Protein AF-A0A7X9FR35-F1 (afdb_monomer)

Secondary structure (DSSP, 8-state):
-PBPP-BHHHHHTTS-TT-EE-TT---SEEEEEEE-SSTTEEEEEEEEEETTTTEE-S-TT-EEEEEEEETTTTEEEEEEEEEE-B-SSS-HHHHHHHHHHHHHHHGGG-----HHHHHHHHH-TT---HHHHHHHHHHHHHS---HHHHHHHSSSB-TTSSBPHHHHHHHH-TTHHHHHHHHHHHHHHHHHHHHHHHHHHTTS-PPPPP--S------TT--PPBGGG-TT---SSSB--HHHHHHGGGTTS---------TTS-HHHHHHHHHHHHHHTS---EEEEES-HHHHHHHHHHHHHH-TTS-EEEE-TT----HHHHHHHHH-SEEEEEHHHHTT-

InterPro domains:
  IPR011545 DEAD/DEAH-box helicase domain [PF00270] (241-344)
  IPR014001 Helicase superfamily 1/2, ATP-binding domain [PS51192] (248-345)
  IPR027417 P-loop containing nucleoside triphosphate hydrolase [G3DSA:3.40.50.300] (218-345)
  IPR027417 P-loop containing nucleoside triphosphate hydrolase [SSF52540] (223-344)
  IPR050474 Helicase Hel308/SKI2-like [PTHR47961] (200-344)

Radius of gyration: 25.39 Å; Cα contacts (8 Å, |Δi|>4): 425; chains: 1; bounding box: 59×68×61 Å

Foldseek 3Di:
DDFDKDFLVRVVVLDDPQKDWPDPDPDQFIKIWHDAPDPQKIWIKGQQQGPVPSMHDPDQPDWIWIFIARNVLGDTQDDIDTHGRDDDVDHSSRVVNVVVVVCNVCVVVGDDDDVVLLLCLLPPPQDDDPLSVVVNVCCVVVVDDDPQSVQQADDQAHPVRHGHSVNSNCVVPVCSVVVVVVVVVVVVVVVVVVVVVCVVVVVDDDDDDDDDDPPDDQDPPDDWAFCVVPVLDDDPDGTQDSQLSVLQVCLPPPDDDDRPDDVVSPVVVSVVSNLCCCCPPVVAAEEAEDQDPVVLVVCQVVVCVVPVPFQEEEEEDPDDDDPVNVVSVVRGRYYRYYPVRVVVD

Structure (mmCIF, N/CA/C/O backbone):
data_AF-A0A7X9FR35-F1
#
_entry.id   AF-A0A7X9FR35-F1
#
loop_
_atom_site.group_PDB
_atom_site.id
_atom_site.type_symbol
_atom_site.label_atom_id
_atom_site.label_alt_id
_atom_site.label_comp_id
_atom_site.label_asym_id
_atom_site.label_entity_id
_atom_site.label_seq_id
_atom_site.pdbx_PDB_ins_code
_atom_site.Cartn_x
_atom_site.Cartn_y
_atom_site.Cartn_z
_atom_site.occupancy
_atom_site.B_iso_or_equiv
_atom_site.auth_seq_id
_atom_site.auth_comp_id
_atom_site.auth_asym_id
_atom_site.auth_atom_id
_atom_site.pdbx_PDB_model_num
ATOM 1 N N . MET A 1 1 ? -29.624 12.106 9.968 1.00 59.41 1 MET A N 1
ATOM 2 C CA . MET A 1 1 ? -28.981 11.350 11.066 1.00 59.41 1 MET A CA 1
ATOM 3 C C . MET A 1 1 ? -27.821 12.187 11.565 1.00 59.41 1 MET A C 1
ATOM 5 O O . MET A 1 1 ? -27.105 12.718 10.725 1.00 59.41 1 MET A O 1
ATOM 9 N N . ALA A 1 2 ? -27.689 12.378 12.877 1.00 68.25 2 ALA A N 1
ATOM 10 C CA . ALA A 1 2 ? -26.562 13.113 13.445 1.00 68.25 2 ALA A CA 1
ATOM 11 C C . ALA A 1 2 ? -25.321 12.208 13.480 1.00 68.25 2 ALA A C 1
ATOM 13 O O . ALA A 1 2 ? -25.428 11.016 13.783 1.00 68.25 2 ALA A O 1
ATOM 14 N N . PHE A 1 3 ? -24.167 12.767 13.128 1.00 79.25 3 PHE A N 1
ATOM 15 C CA . PHE A 1 3 ? -22.888 12.074 13.234 1.00 79.25 3 PHE A CA 1
ATOM 16 C C . PHE A 1 3 ? -22.384 12.125 14.673 1.00 79.25 3 PHE A C 1
ATOM 18 O O . PHE A 1 3 ? -22.650 13.087 15.393 1.00 79.25 3 PHE A O 1
ATOM 25 N N . VAL A 1 4 ? -21.663 11.084 15.082 1.00 84.06 4 VAL A N 1
ATOM 26 C CA . VAL A 1 4 ? -21.036 11.025 16.402 1.00 84.06 4 VAL A CA 1
ATOM 27 C C . VAL A 1 4 ? -19.628 11.570 16.311 1.00 84.06 4 VAL A C 1
ATOM 29 O O . VAL A 1 4 ? -18.795 11.042 15.562 1.00 84.06 4 VAL A O 1
ATOM 32 N N . THR A 1 5 ? -19.377 12.600 17.109 1.00 86.38 5 THR A N 1
ATOM 33 C CA . THR A 1 5 ? -18.039 13.127 17.338 1.00 86.38 5 THR A CA 1
ATOM 34 C C . THR A 1 5 ? -17.445 12.455 18.569 1.00 86.38 5 THR A C 1
ATOM 36 O O . THR A 1 5 ? -18.115 12.361 19.596 1.00 86.38 5 THR A O 1
ATOM 39 N N . LEU A 1 6 ? -16.212 11.962 18.458 1.00 88.31 6 LEU A N 1
ATOM 40 C CA . LEU A 1 6 ? -15.456 11.381 19.571 1.00 88.31 6 LEU A CA 1
ATOM 41 C C . LEU A 1 6 ? -14.129 12.133 19.721 1.00 88.31 6 LEU A C 1
ATOM 43 O O . LEU A 1 6 ? -13.495 12.467 18.716 1.00 88.31 6 LEU A O 1
ATOM 47 N N . SER A 1 7 ? -13.705 12.394 20.956 1.00 92.50 7 SER A N 1
ATOM 48 C CA . SER A 1 7 ? -12.315 12.763 21.237 1.00 92.50 7 SER A CA 1
ATOM 49 C C . SER A 1 7 ? -11.398 11.536 21.165 1.00 92.50 7 SER A C 1
ATOM 51 O O . SER A 1 7 ? -11.877 10.398 21.111 1.00 92.50 7 SER A O 1
ATOM 53 N N . LYS A 1 8 ? -10.077 11.754 21.187 1.00 93.81 8 LYS A N 1
ATOM 54 C CA . LYS A 1 8 ? -9.088 10.673 21.326 1.00 93.81 8 LYS A CA 1
ATOM 55 C C . LYS A 1 8 ? -9.389 9.806 22.550 1.00 93.81 8 LYS A C 1
ATOM 57 O O . LYS A 1 8 ? -9.522 8.594 22.425 1.00 93.81 8 LYS A O 1
ATOM 62 N N . GLU A 1 9 ? -9.573 10.435 23.704 1.00 94.25 9 GLU A N 1
ATOM 63 C CA . GLU A 1 9 ? -9.790 9.760 24.987 1.00 94.25 9 GLU A CA 1
ATOM 64 C C . GLU A 1 9 ? -11.080 8.934 24.950 1.00 94.25 9 GLU A C 1
ATOM 66 O O . GLU A 1 9 ? -11.082 7.750 25.279 1.00 94.25 9 GLU A O 1
ATOM 71 N N . GLN A 1 10 ? -12.167 9.522 24.438 1.00 93.56 10 GLN A N 1
ATOM 72 C CA . GLN A 1 10 ? -13.443 8.823 24.273 1.00 93.56 10 GLN A CA 1
ATOM 73 C C . GLN A 1 10 ? -13.335 7.632 23.318 1.00 93.56 10 GLN A C 1
ATOM 75 O O . GLN A 1 10 ? -14.016 6.628 23.508 1.00 93.56 10 GLN A O 1
ATOM 80 N N . PHE A 1 11 ? -12.511 7.733 22.272 1.00 94.56 11 PHE A N 1
ATOM 81 C CA . PHE A 1 11 ? -12.271 6.621 21.358 1.00 94.56 11 PHE A CA 1
ATOM 82 C C . PHE A 1 11 ? -11.456 5.509 22.029 1.00 94.56 11 PHE A C 1
ATOM 84 O O . PHE A 1 11 ? -11.798 4.333 21.916 1.00 94.56 11 PHE A O 1
ATOM 91 N N . GLU A 1 12 ? -10.413 5.865 22.775 1.00 95.38 12 GLU A N 1
ATOM 92 C CA . GLU A 1 12 ? -9.547 4.921 2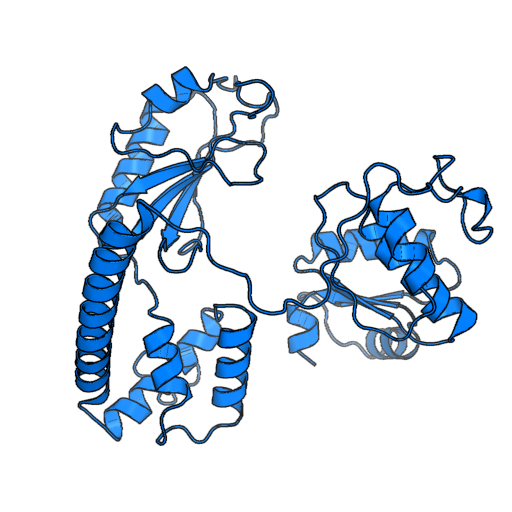3.484 1.00 95.38 12 GLU A CA 1
ATOM 93 C C . GLU A 1 12 ? -10.256 4.166 24.608 1.00 95.38 12 GLU A C 1
ATOM 95 O O . GLU A 1 12 ? -9.933 3.000 24.844 1.00 95.38 12 GLU A O 1
ATOM 100 N N . GLU A 1 13 ? -11.244 4.783 25.258 1.00 95.81 13 GLU A N 1
ATOM 101 C CA . GLU A 1 13 ? -12.120 4.136 26.245 1.00 95.81 13 GLU A CA 1
ATOM 102 C C . GLU A 1 13 ? -13.020 3.044 25.641 1.00 95.81 13 GLU A C 1
ATOM 104 O O . GLU A 1 13 ? -13.519 2.172 26.357 1.00 95.81 13 GLU A O 1
ATOM 109 N N . ILE A 1 14 ? -13.273 3.085 24.328 1.00 95.38 14 ILE A N 1
ATOM 110 C CA . ILE A 1 14 ? -14.078 2.070 23.630 1.00 95.38 14 ILE A CA 1
ATOM 111 C C . ILE A 1 14 ? -13.241 0.820 23.339 1.00 95.38 14 ILE A C 1
ATOM 113 O O . ILE A 1 14 ? -13.778 -0.292 23.323 1.00 95.38 14 ILE A O 1
ATOM 117 N N . LEU A 1 15 ? -11.951 1.019 23.076 1.00 96.00 15 LEU A N 1
ATOM 118 C CA . LEU A 1 15 ? -11.005 -0.019 22.694 1.00 96.00 15 LEU A CA 1
ATOM 119 C C . LEU A 1 15 ? -10.556 -0.862 23.905 1.00 96.00 15 LEU A C 1
ATOM 121 O O . LEU A 1 15 ? -10.512 -0.353 25.027 1.00 96.00 15 LEU A O 1
ATOM 125 N N . PRO A 1 16 ? -10.185 -2.138 23.692 1.00 94.38 16 PRO A N 1
ATOM 126 C CA . PRO A 1 16 ? -9.724 -3.012 24.767 1.00 94.38 16 PRO A CA 1
ATOM 127 C C . PRO A 1 16 ? -8.405 -2.521 25.398 1.00 94.38 16 PRO A C 1
ATOM 129 O O . PRO A 1 16 ? -7.680 -1.727 24.786 1.00 94.38 16 PRO A O 1
ATOM 132 N N . PRO A 1 17 ? -8.085 -2.951 26.632 1.00 92.44 17 PRO A N 1
ATOM 133 C CA . PRO A 1 17 ? -6.881 -2.512 27.338 1.00 92.44 17 PRO A CA 1
ATOM 134 C C . PRO A 1 17 ? -5.581 -2.963 26.660 1.00 92.44 17 PRO A C 1
ATOM 136 O O . PRO A 1 17 ? -4.588 -2.253 26.755 1.00 92.44 17 PRO A O 1
ATOM 139 N N . GLU A 1 18 ? -5.594 -4.076 25.927 1.00 92.62 18 GLU A N 1
ATOM 140 C CA . GLU A 1 18 ? -4.443 -4.624 25.196 1.00 92.62 18 GLU A CA 1
ATOM 141 C C . GLU A 1 18 ? -4.082 -3.825 23.933 1.00 92.62 18 GLU A C 1
ATOM 143 O O . GLU A 1 18 ? -3.174 -4.207 23.196 1.00 92.62 18 GLU A O 1
ATOM 148 N N . LYS A 1 19 ? -4.802 -2.734 23.645 1.00 95.56 19 LYS A N 1
ATOM 149 C CA . LYS A 1 19 ? -4.515 -1.876 22.497 1.00 95.56 19 LYS A CA 1
ATOM 150 C C . LYS A 1 19 ? -3.130 -1.229 22.602 1.00 95.56 19 LYS A C 1
ATOM 152 O O . LYS A 1 19 ? -2.723 -0.773 23.669 1.00 95.56 19 LYS A O 1
ATOM 157 N N . SER A 1 20 ? -2.480 -1.057 21.462 1.00 95.06 20 SER A N 1
ATOM 158 C CA . SER A 1 20 ? -1.307 -0.201 21.294 1.00 95.06 20 SER A CA 1
ATOM 159 C C . SER A 1 20 ? -1.583 0.865 20.235 1.00 95.06 20 SER A C 1
ATOM 161 O O . SER A 1 20 ? -2.229 0.601 19.222 1.00 95.06 20 SER A O 1
ATOM 163 N N . GLU A 1 21 ? -1.132 2.097 20.471 1.00 94.44 21 GLU A N 1
ATOM 164 C CA . GLU A 1 21 ? -1.152 3.150 19.450 1.00 94.44 21 GLU A CA 1
ATOM 165 C C . GLU A 1 21 ? 0.033 2.957 18.493 1.00 94.44 21 GLU A C 1
ATOM 167 O O . GLU A 1 21 ? 1.159 2.708 18.927 1.00 94.44 21 GLU A O 1
ATOM 172 N N . VAL A 1 22 ? -0.197 3.107 17.188 1.00 90.81 22 VAL A N 1
ATOM 173 C CA . VAL A 1 22 ? 0.875 3.080 16.185 1.00 90.81 22 VAL A CA 1
ATOM 174 C C . VAL A 1 22 ? 1.503 4.475 16.082 1.00 90.81 22 VAL A C 1
ATOM 176 O O . VAL A 1 22 ? 0.950 5.376 15.449 1.00 90.81 22 VAL A O 1
ATOM 179 N N . ILE A 1 23 ? 2.664 4.656 16.719 1.00 78.25 23 ILE A N 1
ATOM 180 C CA . ILE A 1 23 ? 3.286 5.978 16.941 1.00 78.25 23 ILE A CA 1
ATOM 181 C C . ILE A 1 23 ? 3.968 6.538 15.680 1.00 78.25 23 ILE A C 1
ATOM 183 O O . ILE A 1 23 ? 3.847 7.726 15.389 1.00 78.25 23 ILE A O 1
ATOM 187 N N . ASN A 1 24 ? 4.639 5.696 14.890 1.00 68.00 24 ASN A N 1
ATOM 188 C CA . ASN A 1 24 ? 5.432 6.124 13.724 1.00 68.00 24 ASN A CA 1
ATOM 189 C C . ASN A 1 24 ? 4.642 6.142 12.403 1.00 68.00 24 ASN A C 1
ATOM 191 O O . ASN A 1 24 ? 5.225 6.158 11.320 1.00 68.00 24 ASN A O 1
ATOM 195 N N . ASP A 1 25 ? 3.313 6.130 12.476 1.00 73.62 25 ASP A N 1
ATOM 196 C CA . ASP A 1 25 ? 2.463 6.130 11.292 1.00 73.62 25 ASP A CA 1
ATOM 197 C C . ASP A 1 25 ? 2.158 7.557 10.791 1.00 73.62 25 ASP A C 1
ATOM 199 O O . ASP A 1 25 ? 1.778 8.454 11.552 1.00 73.62 25 ASP A O 1
ATOM 203 N N . ILE A 1 26 ? 2.294 7.756 9.475 1.00 74.50 26 ILE A N 1
ATOM 204 C CA . ILE A 1 26 ? 2.105 9.046 8.788 1.00 74.50 26 ILE A CA 1
ATOM 205 C C . ILE A 1 26 ? 0.631 9.444 8.599 1.00 74.50 26 ILE A C 1
ATOM 207 O O . ILE A 1 26 ? 0.347 10.505 8.032 1.00 74.50 26 ILE A O 1
ATOM 211 N N . SER A 1 27 ? -0.322 8.606 9.017 1.00 78.81 27 SER A N 1
ATOM 212 C CA . SER A 1 27 ? -1.741 8.925 8.936 1.00 78.81 27 SER A CA 1
ATOM 213 C C . SER A 1 27 ? -2.070 10.124 9.809 1.00 78.81 27 SER A C 1
ATOM 215 O O . SER A 1 27 ? -1.547 10.310 10.912 1.00 78.81 27 SER A O 1
ATOM 217 N N . ARG A 1 28 ? -3.002 10.933 9.298 1.00 84.25 28 ARG A N 1
ATOM 218 C CA . ARG A 1 28 ? -3.596 12.051 10.034 1.00 84.25 28 ARG A CA 1
ATOM 219 C C . ARG A 1 28 ? -4.517 11.584 11.150 1.00 84.25 28 ARG A C 1
ATOM 221 O O . ARG A 1 28 ? -4.855 12.395 11.999 1.00 84.25 28 ARG A O 1
ATOM 228 N N . GLU A 1 29 ? -4.945 10.325 11.132 1.00 88.56 29 GLU A N 1
ATOM 229 C CA . GLU A 1 29 ? -5.801 9.765 12.171 1.00 88.56 29 GLU A CA 1
ATOM 230 C C . GLU A 1 29 ? -5.023 8.850 13.110 1.00 88.56 29 GLU A C 1
ATOM 232 O O . GLU A 1 29 ? -4.015 8.260 12.720 1.00 88.56 29 GLU A O 1
ATOM 237 N N . TYR A 1 30 ? -5.489 8.727 14.350 1.00 92.94 30 TYR A N 1
ATOM 238 C CA . TYR A 1 30 ? -4.930 7.744 15.273 1.00 92.94 30 TYR A CA 1
ATOM 239 C C . TYR A 1 30 ? -5.218 6.325 14.782 1.00 92.94 30 TYR A C 1
ATOM 241 O O . TYR A 1 30 ? -6.354 6.006 14.400 1.00 92.94 30 TYR A O 1
ATOM 249 N N . ILE A 1 31 ? -4.188 5.484 14.809 1.00 95.31 31 ILE A N 1
ATOM 250 C CA . ILE A 1 31 ? -4.263 4.068 14.463 1.00 95.31 31 ILE A CA 1
ATOM 251 C C . ILE A 1 31 ? -3.919 3.266 15.704 1.00 95.31 31 ILE A C 1
ATOM 253 O O . ILE A 1 31 ? -2.958 3.577 16.405 1.00 95.31 31 ILE A O 1
ATOM 257 N N . TYR A 1 32 ? -4.699 2.220 15.935 1.00 97.12 32 TYR A N 1
ATOM 258 C CA . TYR A 1 32 ? -4.508 1.311 17.049 1.00 97.12 32 TYR A CA 1
ATOM 259 C C . TYR A 1 32 ? -4.387 -0.118 16.553 1.00 97.12 32 TYR A C 1
ATOM 261 O O . TYR A 1 32 ? -5.033 -0.498 15.574 1.00 97.12 32 TYR A O 1
ATOM 269 N N . GLU A 1 33 ? -3.603 -0.917 17.256 1.00 97.19 33 GLU A N 1
ATOM 270 C CA . GLU A 1 33 ? -3.504 -2.353 17.052 1.00 97.19 33 GLU A CA 1
ATOM 271 C C . GLU A 1 33 ? -3.922 -3.096 18.304 1.00 97.19 33 GLU A C 1
ATOM 273 O O . GLU A 1 33 ? -3.699 -2.641 19.421 1.00 97.19 33 GLU A O 1
ATOM 278 N N . ILE A 1 34 ? -4.564 -4.240 18.106 1.00 97.56 34 ILE A N 1
ATOM 279 C CA . ILE A 1 34 ? -4.977 -5.132 19.183 1.00 97.56 34 ILE A CA 1
ATOM 280 C C . ILE A 1 34 ? -4.412 -6.515 18.855 1.00 97.56 34 ILE A C 1
ATOM 282 O O . ILE A 1 34 ? -4.671 -7.010 17.750 1.00 97.56 34 ILE A O 1
ATOM 286 N N . PRO A 1 35 ? -3.649 -7.144 19.763 1.00 95.62 35 PRO A N 1
ATOM 287 C CA . PRO A 1 35 ? -3.121 -8.481 19.535 1.00 95.62 35 PRO A CA 1
ATOM 288 C C . PRO A 1 35 ? -4.245 -9.513 19.425 1.00 95.62 35 PRO A C 1
ATOM 290 O O . PRO A 1 35 ? -5.269 -9.422 20.104 1.00 95.62 35 PRO A O 1
ATOM 293 N N . THR A 1 36 ? -4.055 -10.504 18.553 1.00 95.12 36 THR A N 1
ATOM 294 C CA . THR A 1 36 ? -4.957 -11.658 18.447 1.00 95.12 36 THR A CA 1
ATOM 295 C C . THR A 1 36 ? -4.358 -12.895 19.115 1.00 95.12 36 THR A C 1
ATOM 297 O O . THR A 1 36 ? -3.230 -12.876 19.599 1.00 95.12 36 THR A O 1
ATOM 300 N N . SER A 1 37 ? -5.105 -14.001 19.120 1.00 91.00 37 SER A N 1
ATOM 301 C CA . SER A 1 37 ? -4.603 -15.306 19.565 1.00 91.00 37 SER A CA 1
ATOM 302 C C . SER A 1 37 ? -3.590 -15.949 18.607 1.00 91.00 37 SER A C 1
ATOM 304 O O . SER A 1 37 ? -3.006 -16.974 18.950 1.00 91.00 37 SER A O 1
ATOM 306 N N . VAL A 1 38 ? -3.383 -15.385 17.413 1.00 83.81 38 VAL A N 1
ATOM 307 C CA . VAL A 1 38 ? -2.444 -15.890 16.404 1.00 83.81 38 VAL A CA 1
ATOM 308 C C . VAL A 1 38 ? -1.175 -15.030 16.429 1.00 83.81 38 VAL A C 1
ATOM 310 O O . VAL A 1 38 ? -1.256 -13.806 16.320 1.00 83.81 38 VAL A O 1
ATOM 313 N N . LYS A 1 39 ? 0.004 -15.665 16.564 1.00 84.75 39 LYS A N 1
ATOM 314 C CA . LYS A 1 39 ? 1.321 -14.988 16.556 1.00 84.75 39 LYS A CA 1
ATOM 315 C C . LYS A 1 39 ? 1.422 -14.088 15.320 1.00 84.75 39 LYS A C 1
ATOM 317 O O . LYS A 1 39 ? 1.053 -14.518 14.234 1.00 84.75 39 LYS A O 1
ATOM 322 N N . ASN A 1 40 ? 1.923 -12.864 15.482 1.00 86.50 40 ASN A N 1
ATOM 323 C CA . ASN A 1 40 ? 2.105 -11.863 14.417 1.00 86.50 40 ASN A CA 1
ATOM 324 C C . ASN A 1 40 ? 0.825 -11.388 13.700 1.00 86.50 40 ASN A C 1
ATOM 326 O O . ASN A 1 40 ? 0.926 -10.612 12.753 1.00 86.50 40 ASN A O 1
ATOM 330 N N . LEU A 1 41 ? -0.368 -11.788 14.147 1.00 91.56 41 LEU A N 1
ATOM 331 C CA . LEU A 1 41 ? -1.631 -11.288 13.614 1.00 91.56 41 LEU A CA 1
ATOM 332 C C . LEU A 1 41 ? -2.258 -10.294 14.593 1.00 91.56 41 LEU A C 1
ATOM 334 O O . LEU A 1 41 ? -2.560 -10.631 15.740 1.00 91.56 41 LEU A O 1
ATOM 338 N N . MET A 1 42 ? -2.518 -9.087 14.105 1.00 96.25 42 MET A N 1
ATOM 339 C CA . MET A 1 42 ? -3.138 -7.997 14.853 1.00 96.25 42 MET A CA 1
ATOM 340 C C . MET A 1 42 ? -4.482 -7.615 14.229 1.00 96.25 42 MET A C 1
ATOM 342 O O . MET A 1 42 ? -4.750 -7.845 13.047 1.00 96.25 42 MET A O 1
ATOM 346 N N . VAL A 1 43 ? -5.338 -6.970 15.012 1.00 97.19 43 VAL A N 1
ATOM 347 C CA . VAL A 1 43 ? -6.492 -6.220 14.512 1.00 97.19 43 VAL A CA 1
ATOM 348 C C . VAL A 1 43 ? -6.109 -4.749 14.494 1.00 97.19 43 VAL A C 1
ATOM 350 O O . VAL A 1 43 ? -5.971 -4.136 15.549 1.00 97.19 43 VAL A O 1
ATOM 353 N N . ARG A 1 44 ? -5.946 -4.174 13.300 1.00 97.12 44 ARG A N 1
ATOM 354 C CA . ARG A 1 44 ? -5.607 -2.759 13.121 1.00 97.12 44 ARG A CA 1
ATOM 355 C C . ARG A 1 44 ? -6.867 -1.931 12.887 1.00 97.12 44 ARG A C 1
ATOM 357 O O . ARG A 1 44 ? -7.680 -2.234 12.006 1.00 97.12 44 ARG A O 1
ATOM 364 N N . ILE A 1 45 ? -7.018 -0.872 13.673 1.00 96.75 45 ILE A N 1
ATOM 365 C CA . ILE A 1 45 ? -8.154 0.046 13.669 1.00 96.75 45 ILE A CA 1
ATOM 366 C C . ILE A 1 45 ? -7.663 1.440 13.304 1.00 96.75 45 ILE A C 1
ATOM 368 O O . ILE A 1 45 ? -6.923 2.075 14.046 1.00 96.75 45 ILE A O 1
ATOM 372 N N . TYR A 1 46 ? -8.146 1.933 12.175 1.00 94.25 46 TYR A N 1
ATOM 373 C CA . TYR A 1 46 ? -8.025 3.317 11.750 1.00 94.25 46 TYR A CA 1
ATOM 374 C C . TYR A 1 46 ? -9.218 4.066 12.324 1.00 94.25 46 TYR A C 1
ATOM 376 O O . TYR A 1 46 ? -10.357 3.767 11.951 1.00 94.25 46 TYR A O 1
ATOM 384 N N . SER A 1 47 ? -8.967 4.979 13.262 1.00 90.31 47 SER A N 1
ATOM 385 C CA . SER A 1 47 ? -10.032 5.653 14.000 1.00 90.31 47 SER A CA 1
ATOM 386 C C . SER A 1 47 ? -10.860 6.565 13.091 1.00 90.31 47 SER A C 1
ATOM 388 O O . SER A 1 47 ? -11.885 6.141 12.593 1.00 90.31 47 SER A O 1
ATOM 390 N N . THR A 1 48 ? -10.476 7.823 12.933 1.00 90.00 48 THR A N 1
ATOM 391 C CA . THR A 1 48 ? -11.117 8.983 12.263 1.00 90.00 48 THR A CA 1
ATOM 392 C C . THR A 1 48 ? -10.852 10.239 13.111 1.00 90.00 48 THR A C 1
ATOM 394 O O . THR A 1 48 ? -11.133 11.353 12.665 1.00 90.00 48 THR A O 1
ATOM 397 N N . VAL A 1 49 ? -10.336 10.061 14.340 1.00 89.62 49 VAL A N 1
ATOM 398 C CA . VAL A 1 49 ? -9.845 11.114 15.236 1.00 89.62 49 VAL A CA 1
ATOM 399 C C . VAL A 1 49 ? -8.587 11.714 14.624 1.00 89.62 49 VAL A C 1
ATOM 401 O O . VAL A 1 49 ? -7.582 11.019 14.487 1.00 89.62 49 VAL A O 1
ATOM 404 N N . ASP A 1 50 ? -8.649 12.986 14.245 1.00 86.94 50 ASP A N 1
ATOM 405 C CA . ASP A 1 50 ? -7.536 13.696 13.626 1.00 86.94 50 ASP A CA 1
ATOM 406 C C . ASP A 1 50 ? -6.489 14.069 14.690 1.00 86.94 50 ASP A C 1
ATOM 408 O O . ASP A 1 50 ? -6.815 14.718 15.686 1.00 86.94 50 ASP A O 1
ATOM 412 N N . LYS A 1 51 ? -5.227 13.682 14.471 1.00 87.00 51 LYS A N 1
ATOM 413 C CA . LYS A 1 51 ? -4.099 13.922 15.387 1.00 87.00 51 LYS A CA 1
ATOM 414 C C . LYS A 1 51 ? -3.880 15.410 15.689 1.00 87.00 51 LYS A C 1
ATOM 416 O O . LYS A 1 51 ? -3.377 15.738 16.756 1.00 87.00 51 LYS A O 1
ATOM 421 N N . SER A 1 52 ? -4.261 16.316 14.782 1.00 85.69 52 SER A N 1
ATOM 422 C CA . SER A 1 52 ? -4.088 17.763 14.981 1.00 85.69 52 SER A CA 1
ATOM 423 C C . SER A 1 52 ? -5.160 18.390 15.873 1.00 85.69 52 SER A C 1
ATOM 425 O O . SER A 1 52 ? -4.901 19.403 16.518 1.00 85.69 52 SER A O 1
ATOM 427 N N . THR A 1 53 ? -6.356 17.796 15.922 1.00 85.81 53 THR A N 1
ATOM 428 C CA . THR A 1 53 ? -7.497 18.341 16.681 1.00 85.81 53 THR A CA 1
ATOM 429 C C . THR A 1 53 ? -7.889 17.483 17.881 1.00 85.81 53 THR A C 1
ATOM 431 O O . THR A 1 53 ? -8.664 17.938 18.717 1.00 85.81 53 THR A O 1
ATOM 434 N N . ASN A 1 54 ? -7.380 16.247 17.973 1.00 87.69 54 ASN A N 1
ATOM 435 C CA . ASN A 1 54 ? -7.817 15.214 18.917 1.00 87.69 54 ASN A CA 1
ATOM 436 C C . ASN A 1 54 ? -9.328 14.944 18.886 1.00 87.69 54 ASN A C 1
ATOM 438 O O . ASN A 1 54 ? -9.894 14.431 19.851 1.00 87.69 54 ASN A O 1
ATOM 442 N N . GLN A 1 55 ? -9.984 15.260 17.769 1.00 84.69 55 GLN A N 1
ATOM 443 C CA . GLN A 1 55 ? -11.406 15.033 17.558 1.00 84.69 55 GLN A CA 1
ATOM 444 C C . GLN A 1 55 ? -11.644 14.379 16.205 1.00 84.69 55 GLN A C 1
ATOM 446 O O . GLN A 1 55 ? -10.874 14.525 15.254 1.00 84.69 55 GLN A O 1
ATOM 451 N N . THR A 1 56 ? -12.728 13.622 16.106 1.00 81.06 56 THR A N 1
ATOM 452 C CA . THR A 1 56 ? -13.138 13.058 14.823 1.00 81.06 56 THR A CA 1
ATOM 453 C C . THR A 1 56 ? -13.581 14.136 13.837 1.00 81.06 56 THR A C 1
ATOM 455 O O . THR A 1 56 ? -14.305 15.051 14.214 1.00 81.06 56 THR A O 1
ATOM 458 N N . ARG A 1 57 ? -13.246 13.965 12.555 1.00 76.19 57 ARG A N 1
ATOM 459 C CA . ARG A 1 57 ? -13.595 14.908 11.476 1.00 76.19 57 ARG A CA 1
ATOM 460 C C . ARG A 1 57 ? -15.116 15.089 11.297 1.00 76.19 57 ARG A C 1
ATOM 462 O O . ARG A 1 57 ? -15.868 14.115 11.368 1.00 76.19 57 ARG A O 1
ATOM 469 N N . ASP A 1 58 ? -15.549 16.299 10.936 1.00 60.78 58 ASP A N 1
ATOM 470 C CA . ASP A 1 58 ? -16.970 16.703 10.828 1.00 60.78 58 ASP A CA 1
ATOM 471 C C . ASP A 1 58 ? -17.673 16.345 9.496 1.00 60.78 58 ASP A C 1
ATOM 473 O O . ASP A 1 58 ? -18.743 16.874 9.188 1.00 60.78 58 ASP A O 1
ATOM 477 N N . ARG A 1 59 ? -17.101 15.472 8.649 1.00 56.31 59 ARG A N 1
ATOM 478 C CA . ARG A 1 59 ? -17.664 15.162 7.314 1.00 56.31 59 ARG A CA 1
ATOM 479 C C . ARG A 1 59 ? -18.241 13.748 7.198 1.00 56.31 59 ARG A C 1
ATOM 481 O O . ARG A 1 59 ? -17.585 12.753 7.490 1.00 56.31 59 ARG A O 1
ATOM 488 N N . GLY A 1 60 ? -19.471 13.695 6.684 1.00 49.12 60 GLY A N 1
ATOM 489 C CA . GLY A 1 60 ? -20.411 12.569 6.706 1.00 49.12 60 GLY A CA 1
ATOM 490 C C . GLY A 1 60 ? -20.142 11.332 5.839 1.00 49.12 60 GLY A C 1
ATOM 491 O O . GLY A 1 60 ? -21.078 10.581 5.585 1.00 49.12 60 GLY A O 1
ATOM 492 N N . GLU A 1 61 ? -18.904 11.079 5.417 1.00 48.53 61 GLU A N 1
ATOM 493 C CA . GLU A 1 61 ? -18.499 9.812 4.770 1.00 48.53 61 GLU A CA 1
ATOM 494 C C . GLU A 1 61 ? -17.385 9.081 5.530 1.00 48.53 61 GLU A C 1
ATOM 496 O O . GLU A 1 61 ? -16.971 7.980 5.153 1.00 48.53 61 GLU A O 1
ATOM 501 N N . ASP A 1 62 ? -16.890 9.689 6.605 1.00 67.31 62 ASP A N 1
ATOM 502 C CA . ASP A 1 62 ? -15.720 9.205 7.309 1.00 67.31 62 ASP A CA 1
ATOM 503 C C . ASP A 1 62 ? -16.084 8.048 8.250 1.00 67.31 62 ASP A C 1
ATOM 505 O O . ASP A 1 62 ? -16.999 8.139 9.076 1.00 67.31 62 ASP A O 1
ATOM 509 N N . ALA A 1 63 ? -15.393 6.924 8.091 1.00 81.31 63 ALA A N 1
ATOM 510 C CA . ALA A 1 63 ? -15.742 5.667 8.732 1.00 81.31 63 ALA A CA 1
ATOM 511 C C . ALA A 1 63 ? -14.513 5.060 9.387 1.00 81.31 63 ALA A C 1
ATOM 513 O O . ALA A 1 63 ? -13.467 4.947 8.749 1.00 81.31 63 ALA A O 1
ATOM 514 N N . ILE A 1 64 ? -14.689 4.578 10.615 1.00 91.25 64 ILE A N 1
ATOM 515 C CA . ILE A 1 64 ? -13.667 3.782 11.288 1.00 91.25 64 ILE A CA 1
ATOM 516 C C . ILE A 1 64 ? -13.441 2.539 10.439 1.00 91.25 64 ILE A C 1
ATOM 518 O O . ILE A 1 64 ? -14.397 1.848 10.062 1.00 91.25 64 ILE A O 1
ATOM 522 N N . ARG A 1 65 ? -12.184 2.260 10.109 1.00 93.56 65 ARG A N 1
ATOM 523 C CA . ARG A 1 65 ? -11.808 1.071 9.347 1.00 93.56 65 ARG A CA 1
ATOM 524 C C . ARG A 1 65 ? -11.105 0.099 10.275 1.00 93.56 65 ARG A C 1
ATOM 526 O O . ARG A 1 65 ? -10.169 0.463 10.965 1.00 93.56 65 ARG A O 1
ATOM 533 N N . ILE A 1 66 ? -11.522 -1.155 10.223 1.00 96.38 66 ILE A N 1
ATOM 534 C CA . ILE A 1 66 ? -10.900 -2.261 10.948 1.00 96.38 66 ILE A CA 1
ATOM 535 C C . ILE A 1 66 ? -10.452 -3.328 9.954 1.00 96.38 66 ILE A C 1
ATOM 537 O O . ILE A 1 66 ? -11.170 -3.625 8.993 1.00 96.38 66 ILE A O 1
ATOM 541 N N . VAL A 1 67 ? -9.250 -3.860 10.127 1.00 95.25 67 VAL A N 1
ATOM 542 C CA . VAL A 1 67 ? -8.655 -4.859 9.234 1.00 95.25 67 VAL A CA 1
ATOM 543 C C . VAL A 1 67 ? -7.739 -5.783 10.031 1.00 95.25 67 VAL A C 1
ATOM 545 O O . VAL A 1 67 ? -7.190 -5.373 11.049 1.00 95.25 67 VAL A O 1
ATOM 548 N N . PHE A 1 68 ? -7.573 -7.020 9.576 1.00 95.31 68 PHE A N 1
ATOM 549 C CA . PHE A 1 68 ? -6.494 -7.865 10.072 1.00 95.31 68 PHE A CA 1
ATOM 550 C C . PHE A 1 68 ? -5.161 -7.328 9.562 1.00 95.31 68 PHE A C 1
ATOM 552 O O . PHE A 1 68 ? -5.085 -6.838 8.434 1.00 95.31 68 PHE A O 1
ATOM 559 N N . TRP A 1 69 ? -4.125 -7.407 10.379 1.00 93.31 69 TRP A N 1
ATOM 560 C CA . TRP A 1 69 ? -2.803 -6.897 10.063 1.00 93.31 69 TRP A CA 1
ATOM 561 C C . TRP A 1 69 ? -1.751 -7.946 10.381 1.00 93.31 69 TRP A C 1
ATOM 563 O O . TRP A 1 69 ? -1.693 -8.457 11.494 1.00 93.31 69 TRP A O 1
ATOM 573 N N . ASP A 1 70 ? -0.947 -8.272 9.383 1.00 88.75 70 ASP A N 1
ATOM 574 C CA . ASP A 1 70 ? 0.228 -9.115 9.515 1.00 88.75 70 ASP A CA 1
ATOM 575 C C . ASP A 1 70 ? 1.378 -8.232 10.002 1.00 88.75 70 ASP A C 1
ATOM 577 O O . ASP A 1 70 ? 1.902 -7.418 9.242 1.00 88.75 70 ASP A O 1
ATOM 581 N N . ALA A 1 71 ? 1.719 -8.350 11.284 1.00 86.88 71 ALA A N 1
ATOM 582 C CA . ALA A 1 71 ? 2.760 -7.552 11.917 1.00 86.88 71 ALA A CA 1
ATOM 583 C C . ALA A 1 71 ? 4.169 -7.961 11.465 1.00 86.88 71 ALA A C 1
ATOM 585 O O . ALA A 1 71 ? 5.053 -7.111 11.449 1.00 86.88 71 ALA A O 1
ATOM 586 N N . LYS A 1 72 ? 4.378 -9.225 11.052 1.00 82.50 72 LYS A N 1
ATOM 587 C CA . LYS A 1 72 ? 5.677 -9.677 10.515 1.00 82.50 72 LYS A CA 1
ATOM 588 C C . LYS A 1 72 ? 5.955 -8.989 9.178 1.00 82.50 72 LYS A C 1
ATOM 590 O O . LYS A 1 72 ? 7.069 -8.546 8.933 1.00 82.50 72 LYS A O 1
ATOM 595 N N . ASN A 1 73 ? 4.931 -8.884 8.332 1.00 77.50 73 ASN A N 1
ATOM 596 C CA . ASN A 1 73 ? 5.066 -8.387 6.960 1.00 77.50 73 ASN A CA 1
ATOM 597 C C . ASN A 1 73 ? 4.534 -6.958 6.751 1.00 77.50 73 ASN A C 1
ATOM 599 O O . ASN A 1 73 ? 4.368 -6.539 5.607 1.00 77.50 73 ASN A O 1
ATOM 603 N N . ASP A 1 74 ? 4.200 -6.262 7.840 1.00 81.56 74 ASP A N 1
ATOM 604 C CA . ASP A 1 74 ? 3.582 -4.931 7.893 1.00 81.56 74 ASP A CA 1
ATOM 605 C C . ASP A 1 74 ? 2.533 -4.679 6.793 1.00 81.56 74 ASP A C 1
ATOM 607 O O . ASP A 1 74 ? 2.625 -3.749 5.986 1.00 81.56 74 ASP A O 1
ATOM 611 N N . ARG A 1 75 ? 1.507 -5.538 6.728 1.00 82.31 75 ARG A N 1
ATOM 612 C CA . ARG A 1 75 ? 0.476 -5.438 5.681 1.00 82.31 75 ARG A CA 1
ATOM 613 C C . ARG A 1 75 ? -0.917 -5.869 6.135 1.00 82.31 75 ARG A C 1
ATOM 615 O O . ARG A 1 75 ? -1.055 -6.716 7.016 1.00 82.31 75 ARG A O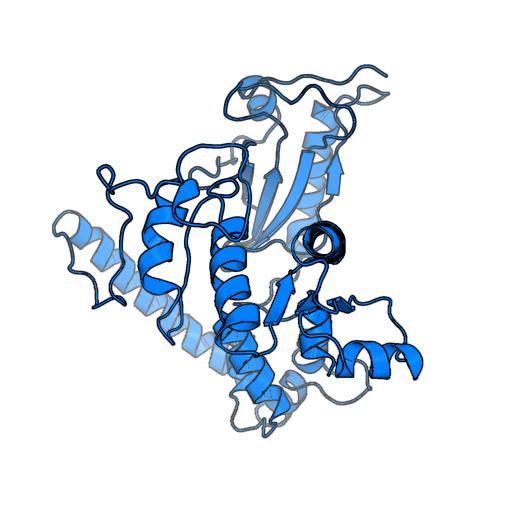 1
ATOM 622 N N . PRO A 1 76 ? -1.989 -5.370 5.491 1.00 86.44 76 PRO A N 1
ATOM 623 C CA . PRO A 1 76 ? -3.338 -5.808 5.809 1.00 86.44 76 PRO A CA 1
ATOM 624 C C . PRO A 1 76 ? -3.638 -7.194 5.222 1.00 86.44 76 PRO A C 1
ATOM 626 O O . PRO A 1 76 ? -3.280 -7.487 4.080 1.00 86.44 76 PRO A O 1
ATOM 629 N N . ILE A 1 77 ? -4.395 -8.002 5.962 1.00 83.12 77 ILE A N 1
ATOM 630 C CA . ILE A 1 77 ? -4.959 -9.267 5.486 1.00 83.12 77 ILE A CA 1
ATOM 631 C C . ILE A 1 77 ? -6.423 -9.046 5.095 1.00 83.12 77 ILE A C 1
ATOM 633 O O . ILE A 1 77 ? -7.272 -8.651 5.900 1.00 83.12 77 ILE A O 1
ATOM 637 N N . GLY A 1 78 ? -6.719 -9.302 3.821 1.00 79.25 78 GLY A N 1
ATOM 638 C CA . GLY A 1 78 ? -8.058 -9.175 3.260 1.00 79.25 78 GLY A CA 1
ATOM 639 C C . GLY A 1 78 ? -8.583 -7.735 3.193 1.00 79.25 78 GLY A C 1
ATOM 640 O O . GLY A 1 78 ? -7.853 -6.743 3.232 1.00 79.25 78 GLY A O 1
ATOM 641 N N . LYS A 1 79 ? -9.906 -7.608 3.036 1.00 79.69 79 LYS A N 1
ATOM 642 C CA . LYS A 1 79 ? -10.575 -6.305 2.916 1.00 79.69 79 LYS A CA 1
ATOM 643 C C . LYS A 1 79 ? -10.987 -5.777 4.286 1.00 79.69 79 LYS A C 1
ATOM 645 O O . LYS A 1 79 ? -11.782 -6.408 4.985 1.00 79.69 79 LYS A O 1
ATOM 650 N N . GLY A 1 80 ? -10.542 -4.562 4.601 1.00 86.56 80 GLY A N 1
ATOM 651 C CA . GLY A 1 80 ? -10.993 -3.840 5.787 1.00 86.56 80 GLY A CA 1
ATOM 652 C C . GLY A 1 80 ? -12.509 -3.621 5.795 1.00 86.56 80 GLY A C 1
ATOM 653 O O . GLY A 1 80 ? -13.145 -3.440 4.752 1.00 86.56 80 GLY A O 1
ATOM 654 N N . LYS A 1 81 ? -13.102 -3.633 6.985 1.00 91.25 81 LYS A N 1
ATOM 655 C CA . LYS A 1 81 ? -14.520 -3.347 7.204 1.00 91.25 81 LYS A CA 1
ATOM 656 C C . LYS A 1 81 ? -14.683 -1.920 7.713 1.00 91.25 81 LYS A C 1
ATOM 658 O O . LYS A 1 81 ? -13.880 -1.451 8.511 1.00 91.25 81 LYS A O 1
ATOM 663 N N . LYS A 1 82 ? -15.736 -1.242 7.254 1.00 91.75 82 LYS A N 1
ATOM 664 C CA . LYS A 1 82 ? -16.085 0.119 7.678 1.00 91.75 82 LYS A CA 1
ATOM 665 C C . LYS A 1 82 ? -17.138 0.100 8.787 1.00 91.75 82 LYS A C 1
ATOM 667 O O . LYS A 1 82 ? -18.059 -0.720 8.753 1.00 91.75 82 LYS A O 1
ATOM 672 N N . ILE A 1 83 ? -17.027 1.037 9.721 1.00 90.50 83 ILE A N 1
ATOM 673 C CA . ILE A 1 83 ? -17.985 1.306 10.794 1.00 90.50 83 ILE A CA 1
ATOM 674 C C . ILE A 1 83 ? -18.347 2.794 10.725 1.00 90.50 83 ILE A C 1
ATOM 676 O O . ILE A 1 83 ? -17.511 3.666 10.948 1.00 90.50 83 ILE A O 1
ATOM 680 N N . LEU A 1 84 ? -19.599 3.089 10.371 1.00 87.62 84 LEU A N 1
ATOM 681 C CA . LEU A 1 84 ? -20.084 4.464 10.208 1.00 87.62 84 LEU A CA 1
ATOM 682 C C . LEU A 1 84 ? -20.355 5.122 11.565 1.00 87.62 84 LEU A C 1
ATOM 684 O O . LEU A 1 84 ? -21.086 4.552 12.379 1.00 87.62 84 LEU A O 1
ATOM 688 N N . ARG A 1 85 ? -19.868 6.350 11.777 1.00 87.25 85 ARG A N 1
ATOM 689 C CA . ARG A 1 85 ? -20.080 7.149 13.001 1.00 87.25 85 ARG A CA 1
ATOM 690 C C . ARG A 1 85 ? -21.453 7.827 13.049 1.00 87.25 85 ARG A C 1
ATOM 692 O O . ARG A 1 85 ? -21.559 9.045 13.092 1.00 87.25 85 ARG A O 1
ATOM 699 N N . ILE A 1 86 ? -22.514 7.032 13.008 1.00 84.25 86 ILE A N 1
ATOM 700 C CA . ILE A 1 86 ? -23.909 7.490 13.100 1.00 84.25 86 ILE A CA 1
ATOM 701 C C . ILE A 1 86 ? -24.623 6.808 14.266 1.00 84.25 86 ILE A C 1
ATOM 703 O O . ILE A 1 86 ? -24.445 5.608 14.459 1.00 84.25 86 ILE A O 1
ATOM 707 N N . GLU A 1 87 ? -25.454 7.531 15.012 1.00 81.75 87 GLU A N 1
ATOM 708 C CA . GLU A 1 87 ? -26.343 6.894 15.993 1.00 81.75 87 GLU A CA 1
ATOM 709 C C . GLU A 1 87 ? -27.597 6.344 15.311 1.00 81.75 87 GLU A C 1
ATOM 711 O O . GLU A 1 87 ? -28.228 7.009 14.486 1.00 81.75 87 GLU A O 1
ATOM 716 N N . THR A 1 88 ? -27.933 5.095 15.637 1.00 79.06 88 THR A N 1
ATOM 717 C CA . THR A 1 88 ? -29.115 4.382 15.123 1.00 79.06 88 THR A CA 1
ATOM 718 C C . THR A 1 88 ? -29.769 3.613 16.277 1.00 79.06 88 THR A C 1
ATOM 720 O O . THR A 1 88 ? -29.859 4.142 17.377 1.00 79.06 88 THR A O 1
ATOM 723 N N . SER A 1 89 ? -30.215 2.370 16.076 1.00 83.00 89 SER A N 1
ATOM 724 C CA . SER A 1 89 ? -30.687 1.503 17.164 1.00 83.00 89 SER A CA 1
ATOM 725 C C . SER A 1 89 ? -29.558 0.936 18.034 1.00 83.00 89 SER A C 1
ATOM 727 O O . SER A 1 89 ? -29.835 0.334 19.062 1.00 83.00 89 SER A O 1
ATOM 729 N N . THR A 1 90 ? -28.303 1.068 17.597 1.00 84.81 90 THR A N 1
ATOM 730 C CA . THR A 1 90 ? -27.097 0.625 18.317 1.00 84.81 90 THR A CA 1
ATOM 731 C C . THR A 1 90 ? -26.092 1.759 18.374 1.00 84.81 90 THR A C 1
ATOM 733 O O . THR A 1 90 ? -25.910 2.449 17.358 1.00 84.81 90 THR A O 1
ATOM 736 N N . THR A 1 91 ? -25.382 1.876 19.493 1.00 89.81 91 THR A N 1
ATOM 737 C CA . THR A 1 91 ? -24.402 2.949 19.686 1.00 89.81 91 THR A CA 1
ATOM 738 C C . THR A 1 91 ? -23.146 2.756 18.843 1.00 89.81 91 THR A C 1
ATOM 740 O O . THR A 1 91 ? -22.838 1.651 18.376 1.00 89.81 91 THR A O 1
ATOM 743 N N . ILE A 1 92 ? -22.386 3.831 18.602 1.00 89.62 92 ILE A N 1
ATOM 744 C CA . ILE A 1 92 ? -21.063 3.694 17.969 1.00 89.62 92 ILE A CA 1
ATOM 745 C C . ILE A 1 92 ? -20.127 2.799 18.797 1.00 89.62 92 ILE A C 1
ATOM 747 O O . ILE A 1 92 ? -19.443 1.949 18.226 1.00 89.62 92 ILE A O 1
ATOM 751 N N . LYS A 1 93 ? -20.173 2.920 20.130 1.00 92.56 93 LYS A N 1
ATOM 752 C CA . LYS A 1 93 ? -19.387 2.115 21.073 1.00 92.56 93 LYS A CA 1
ATOM 753 C C . LYS A 1 93 ? -19.678 0.625 20.910 1.00 92.56 93 LYS A C 1
ATOM 755 O O . LYS A 1 93 ? -18.760 -0.149 20.648 1.00 92.56 93 LYS A O 1
ATOM 760 N N . GLU A 1 94 ? -20.953 0.243 20.963 1.00 91.81 94 GLU A N 1
ATOM 761 C CA . GLU A 1 94 ? -21.390 -1.148 20.782 1.00 91.81 94 GLU A CA 1
ATOM 762 C C . GLU A 1 94 ? -20.945 -1.721 19.435 1.00 91.81 94 GLU A C 1
ATOM 764 O O . GLU A 1 94 ? -20.521 -2.871 19.351 1.00 91.81 94 GLU A O 1
ATOM 769 N N . ARG A 1 95 ? -21.023 -0.929 18.359 1.00 92.88 95 ARG A N 1
ATOM 770 C CA . ARG A 1 95 ? -20.645 -1.394 17.018 1.00 92.88 95 ARG A CA 1
ATOM 771 C C . ARG A 1 95 ? -19.141 -1.563 16.847 1.00 92.88 95 ARG A C 1
ATOM 773 O O . ARG A 1 95 ? -18.745 -2.488 16.138 1.00 92.88 95 ARG A O 1
ATOM 780 N N . ILE A 1 96 ? -18.328 -0.701 17.459 1.00 94.50 96 ILE A N 1
ATOM 781 C CA . ILE A 1 96 ? -16.867 -0.854 17.476 1.00 94.50 96 ILE A CA 1
ATOM 782 C C . ILE A 1 96 ? -16.504 -2.119 18.252 1.00 94.50 96 ILE A C 1
ATOM 784 O O . ILE A 1 96 ? -15.883 -3.007 17.674 1.00 94.50 96 ILE A O 1
ATOM 788 N N . GLN A 1 97 ? -16.971 -2.248 19.498 1.00 95.75 97 GLN A N 1
ATOM 789 C CA . GLN A 1 97 ? -16.668 -3.396 20.362 1.00 95.75 97 GLN A CA 1
ATOM 790 C C . GLN A 1 97 ? -17.109 -4.713 19.722 1.00 95.75 97 GLN A C 1
ATOM 792 O O . GLN A 1 97 ? -16.285 -5.589 19.483 1.00 95.75 97 GLN A O 1
ATOM 797 N N . LYS A 1 98 ? -18.365 -4.796 19.268 1.00 95.00 98 LYS A N 1
ATOM 798 C CA . LYS A 1 98 ? -18.877 -5.983 18.570 1.00 95.00 98 LYS A CA 1
ATOM 799 C C . LYS A 1 98 ? -18.053 -6.341 17.334 1.00 95.00 98 LYS A C 1
ATOM 801 O O . LYS A 1 98 ? -17.928 -7.515 16.996 1.00 95.00 98 LYS A O 1
ATOM 806 N N . ARG A 1 99 ? -17.537 -5.350 16.598 1.00 95.69 99 ARG A N 1
ATOM 807 C CA . ARG A 1 99 ? -16.720 -5.622 15.413 1.00 95.69 99 ARG A CA 1
ATOM 808 C C . ARG A 1 99 ? -15.334 -6.130 15.792 1.00 95.69 99 ARG A C 1
ATOM 810 O O . ARG A 1 99 ? -14.861 -7.037 15.118 1.00 95.69 99 ARG A O 1
ATOM 817 N N . ILE A 1 100 ? -14.72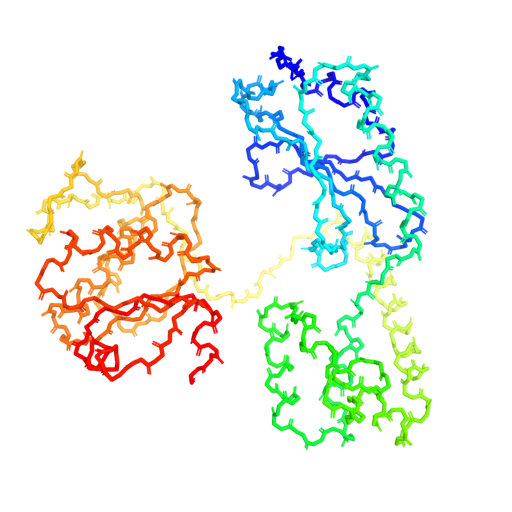7 -5.574 16.836 1.00 96.69 100 ILE A N 1
ATOM 818 C CA . ILE A 1 100 ? -13.462 -6.063 17.393 1.00 96.69 100 ILE A CA 1
ATOM 819 C C . ILE A 1 100 ? -13.628 -7.517 17.828 1.00 96.69 100 ILE A C 1
ATOM 821 O O . ILE A 1 100 ? -12.871 -8.359 17.363 1.00 96.69 100 ILE A O 1
ATOM 825 N N . ASP A 1 101 ? -14.675 -7.837 18.592 1.00 96.00 101 ASP A N 1
ATOM 826 C CA . ASP A 1 101 ? -14.936 -9.203 19.065 1.00 96.00 101 ASP A CA 1
ATOM 827 C C . 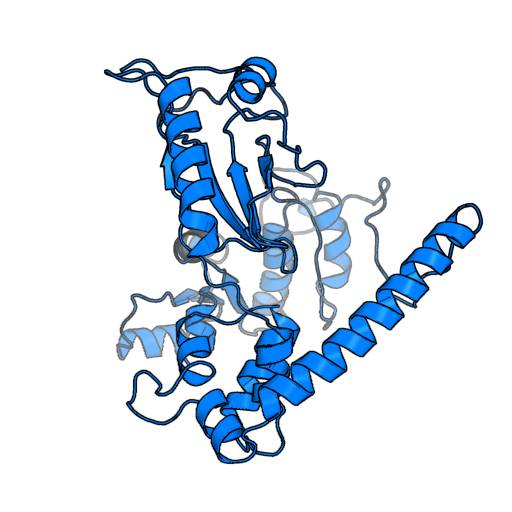ASP A 1 101 ? -15.067 -10.205 17.911 1.00 96.00 101 ASP A C 1
ATOM 829 O O . ASP A 1 101 ? -14.527 -11.308 17.973 1.00 96.00 101 ASP A O 1
ATOM 833 N N . ILE A 1 102 ? -15.756 -9.819 16.829 1.00 94.56 102 ILE A N 1
ATOM 834 C CA . ILE A 1 102 ? -15.859 -10.644 15.616 1.00 94.56 102 ILE A CA 1
ATOM 835 C C . ILE A 1 102 ? -14.475 -10.879 15.005 1.00 94.56 102 ILE A C 1
ATOM 837 O O . ILE A 1 102 ? -14.144 -12.014 14.689 1.00 94.56 102 ILE A O 1
ATOM 841 N N . PHE A 1 103 ? -13.655 -9.836 14.862 1.00 96.06 103 PHE A N 1
ATOM 842 C CA . PHE A 1 103 ? -12.305 -9.975 14.312 1.00 96.06 103 PHE A CA 1
ATOM 843 C C . PHE A 1 103 ? -11.412 -10.846 15.203 1.00 96.06 103 PHE A C 1
ATOM 845 O O . PHE A 1 103 ? -10.748 -11.744 14.700 1.00 96.06 103 PHE A O 1
ATOM 852 N N . LEU A 1 104 ? -11.424 -10.642 16.520 1.00 95.12 104 LEU A N 1
ATOM 853 C CA . LEU A 1 104 ? -10.647 -11.463 17.452 1.00 95.12 104 LEU A CA 1
ATOM 854 C C . LEU A 1 104 ? -11.080 -12.934 17.402 1.00 95.12 104 LEU A C 1
ATOM 856 O O . LEU A 1 104 ? -10.236 -13.827 17.394 1.00 95.12 104 LEU A O 1
ATOM 860 N N . LYS A 1 105 ? -12.388 -13.193 17.297 1.00 93.88 105 LYS A N 1
ATOM 861 C CA . LYS A 1 105 ? -12.932 -14.547 17.142 1.00 93.88 105 LYS A CA 1
ATOM 862 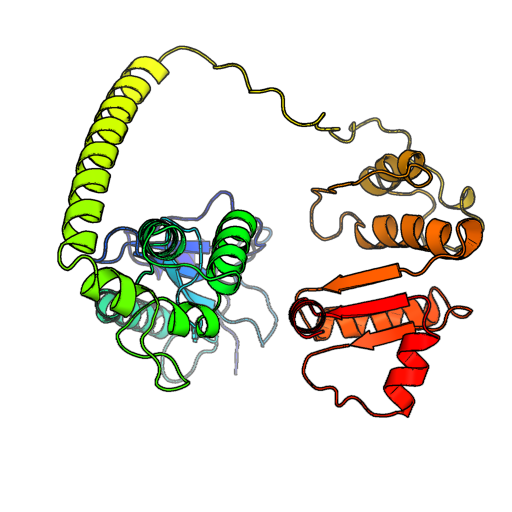C C . LYS A 1 105 ? -12.567 -15.183 15.798 1.00 93.88 105 LYS A C 1
ATOM 864 O O . LYS A 1 105 ? -12.312 -16.383 15.753 1.00 93.88 105 LYS A O 1
ATOM 869 N N . ASP A 1 106 ? -12.547 -14.398 14.724 1.00 90.94 106 ASP A N 1
ATOM 870 C CA . ASP A 1 106 ? -12.246 -14.869 13.369 1.00 90.94 106 ASP A CA 1
ATOM 871 C C . ASP A 1 106 ? -10.731 -14.966 13.099 1.00 90.94 106 ASP A C 1
ATOM 873 O O . ASP A 1 106 ? -10.332 -15.545 12.085 1.00 90.94 106 ASP A O 1
ATOM 877 N N . ALA A 1 107 ? -9.879 -14.443 13.987 1.00 90.12 107 ALA A N 1
ATOM 878 C CA . ALA A 1 107 ? -8.423 -14.431 13.831 1.00 90.12 107 ALA A CA 1
ATOM 879 C C . ALA A 1 107 ? -7.816 -15.819 13.525 1.00 90.12 107 ALA A C 1
ATOM 881 O O . ALA A 1 107 ? -7.053 -15.909 12.564 1.00 90.12 107 ALA A O 1
ATOM 882 N N . PRO A 1 108 ? -8.203 -16.925 14.202 1.00 85.62 108 PRO A N 1
ATOM 883 C CA . PRO A 1 108 ? -7.671 -18.260 13.901 1.00 85.62 108 PRO A CA 1
ATOM 884 C C . PRO A 1 108 ? -8.019 -18.793 12.504 1.00 85.62 108 PRO A C 1
ATOM 886 O O . PRO A 1 108 ? -7.414 -19.758 12.051 1.00 85.62 108 PRO A O 1
ATOM 889 N N . SER A 1 109 ? -9.010 -18.204 11.826 1.00 83.44 109 SER A N 1
ATOM 890 C CA . SER A 1 109 ? -9.379 -18.577 10.453 1.00 83.44 109 SER A CA 1
ATOM 891 C C . SER A 1 109 ? -8.594 -17.813 9.385 1.00 83.44 109 SER A C 1
ATOM 893 O O . SER A 1 109 ? -8.719 -18.117 8.198 1.00 83.44 109 SER A O 1
ATOM 895 N N . GLN A 1 110 ? -7.809 -16.806 9.780 1.00 81.94 110 GLN A N 1
ATOM 896 C CA . GLN A 1 110 ? -7.007 -16.036 8.841 1.00 81.94 110 GLN A CA 1
ATOM 897 C C . GLN A 1 110 ? -5.770 -16.830 8.437 1.00 81.94 110 GLN A C 1
ATOM 899 O O . GLN A 1 110 ? -5.006 -17.301 9.276 1.00 81.94 110 GLN A O 1
ATOM 904 N N . VAL A 1 111 ? -5.562 -16.945 7.129 1.00 72.88 111 VAL A N 1
ATOM 905 C CA . VAL A 1 111 ? -4.364 -17.568 6.572 1.00 72.88 111 VAL A CA 1
ATOM 906 C C . VAL A 1 111 ? -3.312 -16.482 6.398 1.00 72.88 111 VAL A C 1
ATOM 908 O O . VAL A 1 111 ? -3.437 -15.620 5.526 1.00 72.88 111 VAL A O 1
ATOM 911 N N . MET A 1 112 ? -2.284 -16.518 7.241 1.00 79.44 112 MET A N 1
ATOM 912 C CA . MET A 1 112 ? -1.080 -15.727 7.020 1.00 79.44 112 MET A CA 1
ATOM 913 C C . MET A 1 112 ? -0.209 -16.419 5.978 1.00 79.44 112 MET A C 1
ATOM 915 O O . MET A 1 112 ? -0.105 -17.644 5.950 1.00 79.44 112 MET A O 1
ATOM 919 N N . ILE A 1 113 ? 0.398 -15.623 5.106 1.00 82.00 113 ILE A N 1
ATOM 920 C CA . ILE A 1 113 ? 1.308 -16.139 4.088 1.00 82.00 113 ILE A CA 1
ATOM 921 C C . ILE A 1 113 ? 2.714 -15.996 4.634 1.00 82.00 113 ILE A C 1
ATOM 923 O O . ILE A 1 113 ? 3.164 -14.883 4.903 1.00 82.00 113 ILE A O 1
ATOM 927 N N . ASP A 1 114 ? 3.390 -17.127 4.768 1.00 83.38 114 ASP A N 1
ATOM 928 C CA . ASP A 1 114 ? 4.813 -17.154 5.042 1.00 83.38 114 ASP A CA 1
ATOM 929 C C . ASP A 1 114 ? 5.577 -16.877 3.742 1.00 83.38 114 ASP A C 1
ATOM 931 O O . ASP A 1 114 ? 5.653 -17.720 2.843 1.00 83.38 114 ASP A O 1
ATOM 935 N N . TRP A 1 115 ? 6.079 -15.650 3.603 1.00 86.44 115 TRP A N 1
ATOM 936 C CA . TRP A 1 115 ? 6.796 -15.238 2.403 1.00 86.44 115 TRP A CA 1
ATOM 937 C C . TRP A 1 115 ? 8.151 -15.916 2.260 1.00 86.44 115 TRP A C 1
ATOM 939 O O . TRP A 1 115 ? 8.578 -16.127 1.128 1.00 86.44 115 TRP A O 1
ATOM 949 N N . ASP A 1 116 ? 8.786 -16.304 3.361 1.00 86.81 116 ASP A N 1
ATOM 950 C CA . ASP A 1 116 ? 10.068 -17.005 3.334 1.00 86.81 116 ASP A CA 1
ATOM 951 C C . ASP A 1 116 ? 9.856 -18.431 2.809 1.00 86.81 116 ASP A C 1
ATOM 953 O O . ASP A 1 116 ? 10.559 -18.884 1.902 1.00 86.81 116 ASP A O 1
ATOM 957 N N . TYR A 1 117 ? 8.760 -19.074 3.219 1.00 86.62 117 TYR A N 1
ATOM 958 C CA . TYR A 1 117 ? 8.327 -20.341 2.632 1.00 86.62 117 TYR A CA 1
ATOM 959 C C . TYR A 1 117 ? 7.999 -20.214 1.136 1.00 86.62 117 TYR A C 1
ATOM 961 O O . TYR A 1 117 ? 8.401 -21.050 0.321 1.00 86.62 117 TYR A O 1
ATOM 969 N N . VAL A 1 118 ? 7.298 -19.145 0.738 1.00 90.94 118 VAL A N 1
ATOM 970 C CA . VAL A 1 118 ? 7.012 -18.859 -0.679 1.00 90.94 118 VAL A CA 1
ATOM 971 C C . VAL A 1 118 ? 8.308 -18.681 -1.473 1.00 90.94 118 VAL A C 1
ATOM 973 O O . VAL A 1 118 ? 8.427 -19.237 -2.567 1.00 90.94 118 VAL A O 1
ATOM 976 N N . LYS A 1 119 ? 9.291 -17.952 -0.932 1.00 92.69 119 LYS A N 1
ATOM 977 C CA . LYS A 1 119 ? 10.618 -17.794 -1.540 1.00 92.69 119 LYS A CA 1
ATOM 978 C C . LYS A 1 119 ? 11.303 -19.143 -1.707 1.00 92.69 119 LYS A C 1
ATOM 980 O O . LYS A 1 119 ? 11.718 -19.449 -2.822 1.00 92.69 119 LYS A O 1
ATOM 985 N N . ALA A 1 120 ? 11.332 -19.968 -0.661 1.00 91.38 120 ALA A N 1
ATOM 986 C CA . ALA A 1 120 ? 11.928 -21.301 -0.698 1.00 91.38 120 ALA A CA 1
ATOM 987 C C . ALA A 1 120 ? 11.290 -22.194 -1.780 1.00 91.38 120 ALA A C 1
ATOM 989 O O . ALA A 1 120 ? 11.989 -22.919 -2.492 1.00 91.38 120 ALA A O 1
ATOM 990 N N . ILE A 1 121 ? 9.965 -22.126 -1.964 1.00 93.75 121 ILE A N 1
ATOM 991 C CA . ILE A 1 121 ? 9.282 -22.838 -3.056 1.00 93.75 121 ILE A CA 1
ATOM 992 C C . ILE A 1 121 ? 9.752 -22.322 -4.421 1.00 93.75 121 ILE A C 1
ATOM 994 O O . ILE A 1 121 ? 10.068 -23.119 -5.306 1.00 93.75 121 ILE A O 1
ATOM 998 N N . LEU A 1 122 ? 9.773 -20.999 -4.610 1.00 94.56 122 LEU A N 1
ATOM 999 C CA . LEU A 1 122 ? 10.105 -20.369 -5.891 1.00 94.56 122 LEU A CA 1
ATOM 1000 C C . LEU A 1 122 ? 11.561 -20.600 -6.311 1.00 94.56 122 LEU A C 1
ATOM 1002 O O . LEU A 1 122 ? 11.825 -20.740 -7.506 1.00 94.56 122 LEU A O 1
ATOM 1006 N N . THR A 1 123 ? 12.484 -20.662 -5.351 1.00 93.00 123 THR A N 1
ATOM 1007 C CA . THR A 1 123 ? 13.916 -20.911 -5.579 1.00 93.00 123 THR A CA 1
ATOM 1008 C C . THR A 1 123 ? 14.291 -22.389 -5.526 1.00 93.00 123 THR A C 1
ATOM 1010 O O . THR A 1 123 ? 15.437 -22.745 -5.810 1.00 93.00 123 THR A O 1
ATOM 1013 N N . SER A 1 124 ? 13.340 -23.274 -5.208 1.00 92.00 124 SER A N 1
ATOM 1014 C CA . SER A 1 124 ? 13.577 -24.713 -5.161 1.00 92.00 124 SER A CA 1
ATOM 1015 C C . SER A 1 124 ? 14.174 -25.218 -6.473 1.00 92.00 124 SER A C 1
ATOM 1017 O O . SER A 1 124 ? 13.658 -24.961 -7.562 1.00 92.00 124 SER A O 1
ATOM 1019 N N . ARG A 1 125 ? 15.210 -26.061 -6.378 1.00 90.62 125 ARG A N 1
ATOM 1020 C CA . ARG A 1 125 ? 15.846 -26.727 -7.534 1.00 90.62 125 ARG A CA 1
ATOM 1021 C C . ARG A 1 125 ? 14.865 -27.520 -8.413 1.00 90.62 125 ARG A C 1
ATOM 1023 O O . ARG A 1 125 ? 15.182 -27.850 -9.559 1.00 90.62 125 ARG A O 1
ATOM 1030 N N . HIS A 1 126 ? 13.697 -27.860 -7.863 1.00 90.75 126 HIS A N 1
ATOM 1031 C CA . HIS A 1 126 ? 12.627 -28.594 -8.535 1.00 90.75 126 HIS A CA 1
ATOM 1032 C C . HIS A 1 126 ? 11.705 -27.689 -9.372 1.00 90.75 126 HIS A C 1
ATOM 1034 O O . HIS A 1 126 ? 10.927 -28.196 -10.182 1.00 90.75 126 HIS A O 1
ATOM 1040 N N . ILE A 1 127 ? 11.827 -26.363 -9.253 1.00 89.81 127 ILE A N 1
ATOM 1041 C CA . ILE A 1 127 ? 11.085 -25.377 -10.039 1.00 89.81 127 ILE A CA 1
ATOM 1042 C C . ILE A 1 127 ? 12.016 -24.727 -11.066 1.00 89.81 127 ILE A C 1
ATOM 1044 O O . ILE A 1 127 ? 12.777 -23.811 -10.782 1.00 89.81 127 ILE A O 1
ATOM 1048 N N . LYS A 1 128 ? 11.931 -25.194 -12.315 1.00 84.88 128 LYS A N 1
ATOM 1049 C CA . LYS A 1 128 ? 12.648 -24.608 -13.460 1.00 84.88 128 LYS A CA 1
ATOM 1050 C C . LYS A 1 128 ? 11.674 -23.828 -14.330 1.00 84.88 128 LYS A C 1
ATOM 1052 O O . LYS A 1 128 ? 11.161 -24.346 -15.319 1.00 84.88 128 LYS A O 1
ATOM 1057 N N . SER A 1 129 ? 11.361 -22.607 -13.912 1.00 88.19 129 SER A N 1
ATOM 1058 C CA . SER A 1 129 ? 10.369 -21.763 -14.576 1.00 88.19 129 SER A CA 1
ATOM 1059 C C . SER A 1 129 ? 10.786 -20.300 -14.513 1.00 88.19 129 SER A C 1
ATOM 1061 O O . SER A 1 129 ? 10.888 -19.748 -13.421 1.00 88.19 129 SER A O 1
ATOM 1063 N N . ASN A 1 130 ? 10.946 -19.651 -15.671 1.00 89.38 130 ASN A N 1
ATOM 1064 C CA . ASN A 1 130 ? 11.183 -18.201 -15.726 1.00 89.38 130 ASN A CA 1
ATOM 1065 C C . ASN A 1 130 ? 10.056 -17.436 -15.017 1.00 89.38 130 ASN A C 1
ATOM 1067 O O . ASN A 1 130 ? 10.319 -16.497 -14.284 1.00 89.38 130 ASN A O 1
ATOM 1071 N N . PHE A 1 131 ? 8.819 -17.934 -15.107 1.00 90.06 131 PHE A N 1
ATOM 1072 C CA . PHE A 1 131 ? 7.682 -17.366 -14.384 1.00 90.06 131 PHE A CA 1
ATOM 1073 C C . PHE A 1 131 ? 7.836 -17.441 -12.852 1.00 90.06 131 PHE A C 1
ATOM 1075 O O . PHE A 1 131 ? 7.365 -16.558 -12.145 1.00 90.06 131 PHE A O 1
ATOM 1082 N N . ALA A 1 132 ? 8.494 -18.479 -12.319 1.00 90.75 132 ALA A N 1
ATOM 1083 C CA . ALA A 1 132 ? 8.782 -18.562 -10.885 1.00 90.75 132 ALA A CA 1
ATOM 1084 C C . ALA A 1 132 ? 9.889 -17.580 -10.475 1.00 90.75 132 ALA A C 1
ATOM 1086 O O . ALA A 1 132 ? 9.761 -16.922 -9.447 1.00 90.75 132 ALA A O 1
ATOM 1087 N N . LEU A 1 133 ? 10.926 -17.437 -11.308 1.00 90.69 133 LEU A N 1
ATOM 1088 C CA . LEU A 1 133 ? 11.998 -16.459 -11.102 1.00 90.69 133 LEU A CA 1
ATOM 1089 C C . LEU A 1 133 ? 11.469 -15.021 -11.120 1.00 90.69 133 LEU A C 1
ATOM 1091 O O . LEU A 1 133 ? 11.822 -14.233 -10.247 1.00 90.69 133 LEU A O 1
ATOM 1095 N N . ASP A 1 134 ? 10.567 -14.700 -12.048 1.00 92.00 134 ASP A N 1
ATOM 1096 C CA . ASP A 1 134 ? 9.934 -13.382 -12.119 1.00 92.00 134 ASP A CA 1
ATOM 1097 C C . ASP A 1 134 ? 9.102 -13.096 -10.862 1.00 92.00 134 ASP A C 1
ATOM 1099 O O . ASP A 1 134 ? 9.170 -12.002 -10.303 1.00 92.00 134 ASP A O 1
ATOM 1103 N N . MET A 1 135 ? 8.342 -14.083 -10.372 1.00 93.12 135 MET A N 1
ATOM 1104 C CA . MET A 1 135 ? 7.596 -13.941 -9.117 1.00 93.12 135 MET A CA 1
ATOM 1105 C C . MET A 1 135 ? 8.522 -13.811 -7.904 1.00 93.12 135 MET A C 1
ATOM 1107 O O . MET A 1 135 ? 8.217 -13.034 -7.004 1.00 93.12 135 MET A O 1
ATOM 1111 N N . TYR A 1 136 ? 9.663 -14.503 -7.882 1.00 92.94 136 TYR A N 1
ATOM 1112 C CA . TYR A 1 136 ? 10.660 -14.340 -6.824 1.00 92.94 136 TYR A CA 1
ATOM 1113 C C . TYR A 1 136 ? 11.244 -12.922 -6.825 1.00 92.94 136 TYR A C 1
ATOM 1115 O O . TYR A 1 136 ? 11.234 -12.252 -5.797 1.00 92.94 136 TYR A O 1
ATOM 1123 N N . ALA A 1 137 ? 11.663 -12.416 -7.988 1.00 89.44 137 ALA A N 1
ATOM 1124 C CA . ALA A 1 137 ? 12.185 -11.057 -8.119 1.00 89.44 137 ALA A CA 1
ATOM 1125 C C . ALA A 1 137 ? 11.146 -9.992 -7.722 1.00 89.44 137 ALA A C 1
ATOM 1127 O O . ALA A 1 137 ? 11.475 -9.001 -7.065 1.00 89.44 137 ALA A O 1
ATOM 1128 N N . GLN A 1 138 ? 9.874 -10.203 -8.076 1.00 88.69 138 GLN A N 1
ATOM 1129 C CA . GLN A 1 138 ? 8.781 -9.337 -7.631 1.00 88.69 138 GLN A CA 1
ATOM 1130 C C . GLN A 1 138 ? 8.601 -9.373 -6.117 1.00 88.69 138 GLN A C 1
ATOM 1132 O O . GLN A 1 138 ? 8.411 -8.317 -5.517 1.00 88.69 138 GLN A O 1
ATOM 1137 N N . LEU A 1 139 ? 8.670 -10.556 -5.507 1.00 86.75 139 LEU A N 1
ATOM 1138 C CA . LEU A 1 139 ? 8.551 -10.714 -4.065 1.00 86.75 139 LEU A CA 1
ATOM 1139 C C . LEU A 1 139 ? 9.711 -10.031 -3.326 1.00 86.75 139 LEU A C 1
ATOM 1141 O O . LEU A 1 139 ? 9.458 -9.326 -2.357 1.00 86.75 139 LEU A O 1
ATOM 1145 N N . GLU A 1 140 ? 10.944 -10.143 -3.824 1.00 86.75 140 GLU A N 1
ATOM 1146 C CA . GLU A 1 140 ? 12.111 -9.421 -3.290 1.00 86.75 140 GLU A CA 1
ATOM 1147 C C . GLU A 1 140 ? 11.953 -7.899 -3.400 1.00 86.75 140 GLU A C 1
ATOM 1149 O O . GLU A 1 140 ? 12.290 -7.157 -2.484 1.00 86.75 140 GLU A O 1
ATOM 1154 N N . THR A 1 141 ? 11.391 -7.420 -4.510 1.00 82.75 141 THR A N 1
ATOM 1155 C CA . THR A 1 141 ? 11.260 -5.978 -4.762 1.00 82.75 141 THR A CA 1
ATOM 1156 C C . THR A 1 141 ? 10.077 -5.354 -4.015 1.00 82.75 141 THR A C 1
ATOM 1158 O O . THR A 1 141 ? 10.160 -4.220 -3.548 1.00 82.75 141 THR A O 1
ATOM 1161 N N . ARG A 1 142 ? 8.934 -6.050 -3.961 1.00 78.56 142 ARG A N 1
ATOM 1162 C CA . ARG A 1 142 ? 7.649 -5.516 -3.470 1.00 78.56 142 ARG A CA 1
ATOM 1163 C C . ARG A 1 142 ? 7.262 -6.048 -2.085 1.00 78.56 142 ARG A C 1
ATOM 1165 O O . ARG A 1 142 ? 6.274 -5.576 -1.528 1.00 78.56 142 ARG A O 1
ATOM 1172 N N . GLY A 1 143 ? 7.954 -7.063 -1.567 1.00 79.81 143 GLY A N 1
ATOM 1173 C CA . GLY A 1 143 ? 7.632 -7.735 -0.301 1.00 79.81 143 GLY A CA 1
ATOM 1174 C C . GLY A 1 143 ? 6.327 -8.542 -0.312 1.00 79.81 143 GLY A C 1
ATOM 1175 O O . GLY A 1 143 ? 5.924 -9.081 0.715 1.00 79.81 143 GLY A O 1
ATOM 1176 N N . CYS A 1 144 ? 5.625 -8.626 -1.448 1.00 80.69 144 CYS A N 1
ATOM 1177 C CA . CYS A 1 144 ? 4.391 -9.395 -1.569 1.00 80.69 144 CYS A CA 1
ATOM 1178 C C . CYS A 1 144 ? 4.072 -9.788 -3.018 1.00 80.69 144 CYS A C 1
ATOM 1180 O O . CYS A 1 144 ? 4.584 -9.215 -3.979 1.00 80.69 144 CYS A O 1
ATOM 1182 N N . LEU A 1 145 ? 3.158 -10.749 -3.153 1.00 84.62 145 LEU A N 1
ATOM 1183 C CA . LEU A 1 145 ? 2.535 -11.188 -4.400 1.00 84.62 145 LEU A CA 1
ATOM 1184 C C . LEU A 1 145 ? 1.009 -11.095 -4.292 1.00 84.62 145 LEU A C 1
ATOM 1186 O O . LEU A 1 145 ? 0.440 -11.156 -3.200 1.00 84.62 145 LEU A O 1
ATOM 1190 N N . SER A 1 146 ? 0.340 -10.959 -5.435 1.00 83.19 146 SER A N 1
ATOM 1191 C CA . SER A 1 146 ? -1.126 -10.952 -5.501 1.00 83.19 146 SER A CA 1
ATOM 1192 C C . SER A 1 146 ? -1.728 -12.336 -5.227 1.00 83.19 146 SER A C 1
ATOM 1194 O O . SER A 1 146 ? -1.104 -13.356 -5.516 1.00 83.19 146 SER A O 1
ATOM 1196 N N . ASP A 1 147 ? -2.991 -12.388 -4.789 1.00 79.00 147 ASP A N 1
ATOM 1197 C CA . ASP A 1 147 ? -3.729 -13.652 -4.597 1.00 79.00 147 ASP A CA 1
ATOM 1198 C C . ASP A 1 147 ? -3.741 -14.518 -5.867 1.00 79.00 147 ASP A C 1
ATOM 1200 O O . ASP A 1 147 ? -3.637 -15.742 -5.810 1.00 79.00 147 ASP A O 1
ATOM 1204 N N . LYS A 1 148 ? -3.816 -13.873 -7.042 1.00 85.12 148 LYS A N 1
ATOM 1205 C CA . LYS A 1 148 ? -3.750 -14.562 -8.336 1.00 85.12 148 LYS A CA 1
ATOM 1206 C C . LYS A 1 148 ? -2.403 -15.243 -8.545 1.00 85.12 148 LYS A C 1
ATOM 1208 O O . LYS A 1 148 ? -2.396 -16.350 -9.062 1.00 85.12 148 LYS A O 1
ATOM 1213 N N . GLN A 1 149 ? -1.296 -14.598 -8.178 1.00 90.69 149 GLN A N 1
ATOM 1214 C CA . GLN A 1 149 ? 0.051 -15.171 -8.281 1.00 90.69 149 GLN A CA 1
ATOM 1215 C C . GLN A 1 149 ? 0.258 -16.277 -7.249 1.00 90.69 149 GLN A C 1
ATOM 1217 O O . GLN A 1 149 ? 0.714 -17.361 -7.601 1.00 90.69 149 GLN A O 1
ATOM 1222 N N . LEU A 1 150 ? -0.161 -16.042 -6.004 1.00 86.44 150 LEU A N 1
ATOM 1223 C CA . LEU A 1 150 ? -0.110 -17.036 -4.934 1.00 86.44 150 LEU A CA 1
ATOM 1224 C C . LEU A 1 150 ? -0.850 -18.321 -5.298 1.00 86.44 150 LEU A C 1
ATOM 1226 O O . LEU A 1 150 ? -0.344 -19.395 -5.007 1.00 86.44 150 LEU A O 1
ATOM 1230 N N . ALA A 1 151 ? -1.971 -18.238 -6.020 1.00 88.25 151 ALA A N 1
ATOM 1231 C CA . ALA A 1 151 ? -2.701 -19.413 -6.497 1.00 88.25 151 ALA A CA 1
ATOM 1232 C C . ALA A 1 151 ? -1.916 -20.288 -7.502 1.00 88.25 151 ALA A C 1
ATOM 1234 O O . ALA A 1 151 ? -2.310 -21.422 -7.762 1.00 88.25 151 ALA A O 1
ATOM 1235 N N . TYR A 1 152 ? -0.824 -19.794 -8.099 1.00 93.06 152 TYR A N 1
ATOM 1236 C CA . TYR A 1 152 ? 0.097 -20.622 -8.894 1.00 93.06 152 TYR A CA 1
ATOM 1237 C C . TYR A 1 152 ? 1.209 -21.247 -8.049 1.00 93.06 152 TYR A C 1
ATOM 1239 O O . TYR A 1 152 ? 1.828 -22.220 -8.487 1.00 93.06 152 TYR A O 1
ATOM 1247 N N . ILE A 1 153 ? 1.467 -20.693 -6.866 1.00 93.94 153 ILE A N 1
ATOM 1248 C CA . ILE A 1 153 ? 2.561 -21.103 -5.992 1.00 93.94 153 ILE A CA 1
ATOM 1249 C C . ILE A 1 153 ? 2.056 -22.082 -4.941 1.00 93.94 153 ILE A C 1
ATOM 1251 O O . ILE A 1 153 ? 2.608 -23.167 -4.852 1.00 93.94 153 ILE A O 1
ATOM 1255 N N . LEU A 1 154 ? 1.011 -21.724 -4.198 1.00 88.81 154 LEU A N 1
ATOM 1256 C CA . LEU A 1 154 ? 0.524 -22.441 -3.021 1.00 88.81 154 LEU A CA 1
ATOM 1257 C C . LEU A 1 154 ? -0.731 -23.270 -3.318 1.00 88.81 154 LEU A C 1
ATOM 1259 O O . LEU A 1 154 ? -1.558 -22.882 -4.142 1.00 88.81 154 LEU A O 1
ATOM 1263 N N . GLY A 1 155 ? -0.906 -24.374 -2.592 1.00 87.81 155 GLY A N 1
ATOM 1264 C CA . GLY A 1 155 ? -2.035 -25.302 -2.714 1.00 87.81 155 GLY A CA 1
ATOM 1265 C C . GLY A 1 155 ? -1.747 -26.481 -3.644 1.00 87.81 155 GLY A C 1
ATOM 1266 O O . GLY A 1 155 ? -0.606 -26.716 -4.022 1.00 87.81 155 GLY A O 1
ATOM 1267 N N . GLU A 1 156 ? -2.769 -27.251 -4.025 1.00 87.38 156 GLU A N 1
ATOM 1268 C CA . GLU A 1 156 ? -2.583 -28.442 -4.874 1.00 87.38 156 GLU A CA 1
ATOM 1269 C C . GLU A 1 156 ? -2.621 -28.125 -6.370 1.00 87.38 156 GLU A C 1
ATOM 1271 O O . GLU A 1 156 ? -1.769 -28.576 -7.139 1.00 87.38 156 GLU A O 1
ATOM 1276 N N . THR A 1 157 ? -3.608 -27.333 -6.794 1.00 90.50 157 THR A N 1
ATOM 1277 C CA . THR A 1 157 ? -3.823 -26.970 -8.198 1.00 90.50 157 THR A CA 1
ATOM 1278 C C . THR A 1 157 ? -4.054 -25.475 -8.358 1.00 90.50 157 THR A C 1
ATOM 1280 O O . THR A 1 157 ? -4.639 -24.817 -7.502 1.00 90.50 157 THR A O 1
ATOM 1283 N N . ASN A 1 158 ? -3.573 -24.936 -9.474 1.00 90.12 158 ASN A N 1
ATOM 1284 C CA . ASN A 1 158 ? -3.748 -23.542 -9.845 1.00 90.12 158 ASN A CA 1
ATOM 1285 C C . ASN A 1 158 ? -5.080 -23.327 -10.592 1.00 90.12 158 ASN A C 1
ATOM 1287 O O . ASN A 1 158 ? -5.725 -24.296 -11.000 1.00 90.12 158 ASN A O 1
ATOM 1291 N N . PRO A 1 159 ? -5.489 -22.072 -10.864 1.00 86.81 159 PRO A N 1
ATOM 1292 C CA . PRO A 1 159 ? -6.755 -21.778 -11.548 1.00 86.81 159 PRO A CA 1
ATOM 1293 C C . PRO A 1 159 ? -6.900 -22.377 -12.956 1.00 86.81 159 PRO A C 1
ATOM 1295 O O . PRO A 1 159 ? -7.994 -22.381 -13.512 1.00 86.81 159 PRO A O 1
ATOM 1298 N N . LYS A 1 160 ? -5.806 -22.863 -13.555 1.00 88.50 160 LYS A N 1
ATOM 1299 C CA . LYS A 1 160 ? -5.799 -23.551 -14.853 1.00 88.50 160 LYS A CA 1
ATOM 1300 C C . LYS A 1 160 ? -5.850 -25.082 -14.718 1.00 88.50 160 LYS A C 1
ATOM 1302 O O . LYS A 1 160 ? -5.745 -25.774 -15.724 1.00 88.50 160 LYS A O 1
ATOM 1307 N N . GLY A 1 161 ? -5.989 -25.609 -13.501 1.00 89.19 161 GLY A N 1
ATOM 1308 C CA . GLY A 1 161 ? -6.055 -27.042 -13.209 1.00 89.19 161 GLY A CA 1
ATOM 1309 C C . GLY A 1 161 ? -4.702 -27.760 -13.212 1.00 89.19 161 GLY A C 1
ATOM 1310 O O . GLY A 1 161 ? -4.666 -28.979 -13.075 1.00 89.19 161 GLY A O 1
ATOM 1311 N N . TYR A 1 162 ? -3.584 -27.040 -13.355 1.00 91.44 162 TYR A N 1
ATOM 1312 C CA . TYR A 1 162 ? -2.251 -27.639 -13.240 1.00 91.44 162 TYR A CA 1
ATOM 1313 C C . TYR A 1 162 ? -1.779 -27.632 -11.790 1.00 91.44 162 TYR A C 1
ATOM 1315 O O . TYR A 1 162 ? -2.157 -26.749 -11.026 1.00 91.44 162 TYR A O 1
ATOM 1323 N N . GLN A 1 163 ? -0.882 -28.553 -11.434 1.00 93.38 163 GLN A N 1
ATOM 1324 C CA . GLN A 1 163 ? -0.206 -28.512 -10.138 1.00 93.38 163 GLN A CA 1
ATOM 1325 C C . GLN A 1 163 ? 0.497 -27.167 -9.922 1.00 93.38 163 GLN A C 1
ATOM 1327 O O . GLN A 1 163 ? 1.165 -26.646 -10.828 1.00 93.38 163 GLN A O 1
ATOM 1332 N N . THR A 1 164 ? 0.353 -26.633 -8.714 1.00 95.44 164 THR A N 1
ATOM 1333 C CA . THR A 1 164 ? 1.084 -25.448 -8.251 1.00 95.44 164 THR A CA 1
ATOM 1334 C C . THR A 1 164 ? 2.573 -25.754 -8.085 1.00 95.44 164 THR A C 1
ATOM 1336 O O . THR A 1 164 ? 3.020 -26.898 -8.224 1.00 95.44 164 THR A O 1
ATOM 1339 N N . PHE A 1 165 ? 3.372 -24.731 -7.791 1.00 95.94 165 PHE A N 1
ATOM 1340 C CA . PHE A 1 165 ? 4.784 -24.939 -7.481 1.00 95.94 165 PHE A CA 1
ATOM 1341 C C . PHE A 1 165 ? 4.996 -25.688 -6.168 1.00 95.94 165 PHE A C 1
ATOM 1343 O O . PHE A 1 165 ? 5.783 -26.625 -6.150 1.00 95.94 165 PHE A O 1
ATOM 1350 N N . GLU A 1 166 ? 4.243 -25.374 -5.120 1.00 93.44 166 GLU A N 1
ATOM 1351 C CA . GLU A 1 166 ? 4.281 -26.090 -3.847 1.00 93.44 166 GLU A CA 1
ATOM 1352 C C . GLU A 1 166 ? 3.965 -27.575 -4.042 1.00 93.44 166 GLU A C 1
ATOM 1354 O O . GLU A 1 166 ? 4.713 -28.428 -3.567 1.00 93.44 166 GLU A O 1
ATOM 1359 N N . ALA A 1 167 ? 2.914 -27.901 -4.803 1.00 90.12 167 ALA A N 1
ATOM 1360 C CA . ALA A 1 167 ? 2.550 -29.286 -5.089 1.00 90.12 167 ALA A CA 1
ATOM 1361 C C . ALA A 1 167 ? 3.666 -30.029 -5.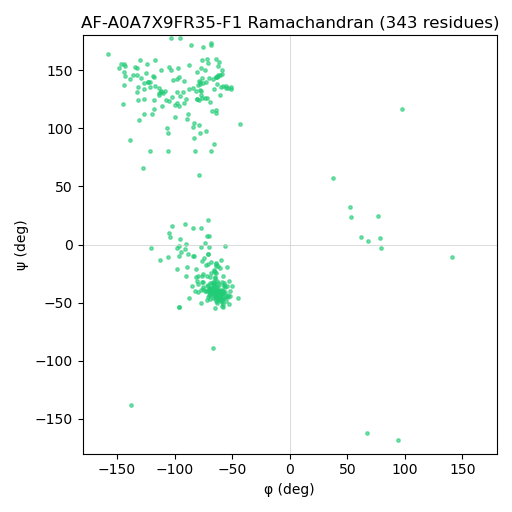839 1.00 90.12 167 ALA A C 1
ATOM 1363 O O . ALA A 1 167 ? 3.971 -31.176 -5.519 1.00 90.12 167 ALA A O 1
ATOM 1364 N N . LYS A 1 168 ? 4.313 -29.370 -6.808 1.00 94.75 168 LYS A N 1
ATOM 1365 C CA . LYS A 1 168 ? 5.450 -29.942 -7.548 1.00 94.75 168 LYS A CA 1
ATOM 1366 C C . LYS A 1 168 ? 6.673 -30.152 -6.663 1.00 94.75 168 LYS A C 1
ATOM 1368 O O . LYS A 1 168 ? 7.307 -31.200 -6.758 1.00 94.75 168 LYS A O 1
ATOM 1373 N N . VAL A 1 169 ? 6.996 -29.179 -5.810 1.00 93.56 169 VAL A N 1
ATOM 1374 C CA . VAL A 1 169 ? 8.108 -29.288 -4.860 1.00 93.56 169 VAL A CA 1
ATOM 1375 C C . VAL A 1 169 ? 7.838 -30.424 -3.882 1.00 93.56 169 VAL A C 1
ATOM 1377 O O . VAL A 1 169 ? 8.672 -31.311 -3.783 1.00 93.56 169 VAL A O 1
ATOM 1380 N N . LYS A 1 170 ? 6.655 -30.480 -3.258 1.00 89.38 170 LYS A N 1
ATOM 1381 C CA . LYS A 1 170 ? 6.272 -31.554 -2.325 1.00 89.38 170 LYS A CA 1
ATOM 1382 C C . LYS A 1 170 ? 6.206 -32.932 -2.982 1.00 89.38 170 LYS A C 1
ATOM 1384 O O . LYS A 1 170 ? 6.482 -33.937 -2.340 1.00 89.38 170 LYS A O 1
ATOM 1389 N N . GLN A 1 171 ? 5.855 -33.009 -4.264 1.00 89.44 171 GLN A N 1
ATOM 1390 C CA . GLN A 1 171 ? 5.891 -34.275 -4.995 1.00 89.44 171 GLN A CA 1
ATOM 1391 C C . GLN A 1 171 ? 7.328 -34.764 -5.227 1.00 89.44 171 GLN A C 1
ATOM 1393 O O . GLN A 1 171 ? 7.575 -35.968 -5.181 1.00 89.44 171 GLN A O 1
ATOM 1398 N N . ALA A 1 172 ? 8.264 -33.851 -5.500 1.00 90.50 172 ALA A N 1
ATOM 1399 C CA . ALA A 1 172 ? 9.673 -34.181 -5.708 1.00 90.50 172 ALA A CA 1
ATOM 1400 C C . ALA A 1 172 ? 10.445 -34.376 -4.390 1.00 90.50 172 ALA A C 1
ATOM 1402 O O . ALA A 1 172 ? 11.373 -35.181 -4.336 1.00 90.50 172 ALA A O 1
ATOM 1403 N N . ASP A 1 173 ? 10.046 -33.652 -3.348 1.00 88.56 173 ASP A N 1
ATOM 1404 C CA . ASP A 1 173 ? 10.591 -33.677 -1.996 1.00 88.56 173 ASP A CA 1
ATOM 1405 C C . ASP A 1 173 ? 9.441 -33.601 -0.966 1.00 88.56 173 ASP A C 1
ATOM 1407 O O . ASP A 1 173 ? 9.033 -32.512 -0.549 1.00 88.56 173 ASP A O 1
ATOM 1411 N N . PRO A 1 174 ? 8.895 -34.756 -0.538 1.00 86.25 174 PRO A N 1
ATOM 1412 C CA . PRO A 1 174 ? 7.786 -34.811 0.418 1.00 86.25 174 PRO A CA 1
ATOM 1413 C C . PRO A 1 174 ? 8.088 -34.197 1.787 1.00 86.25 174 PRO A C 1
ATOM 1415 O O . PRO A 1 174 ? 7.159 -33.843 2.516 1.00 86.25 174 PRO A O 1
ATOM 1418 N N . PHE A 1 175 ? 9.366 -34.060 2.146 1.00 84.00 175 PHE A N 1
ATOM 1419 C CA . PHE A 1 175 ? 9.790 -33.510 3.430 1.00 84.00 175 PHE A CA 1
ATOM 1420 C C . PHE A 1 175 ? 10.126 -32.022 3.360 1.00 84.00 175 PHE A C 1
ATOM 1422 O O . PHE A 1 175 ? 10.376 -31.434 4.405 1.00 84.00 175 PHE A O 1
ATOM 1429 N N . PHE A 1 176 ? 10.035 -31.394 2.185 1.00 83.81 176 PHE A N 1
ATOM 1430 C CA . PHE A 1 176 ? 10.414 -30.000 1.950 1.00 83.81 176 PHE A CA 1
ATOM 1431 C C . PHE A 1 176 ? 9.916 -29.018 3.024 1.00 83.81 176 PHE A C 1
ATOM 1433 O O . PHE A 1 176 ? 10.679 -28.198 3.520 1.00 83.81 176 PHE A O 1
ATOM 1440 N N . TYR A 1 177 ? 8.643 -29.119 3.426 1.00 76.00 177 TYR A N 1
ATOM 1441 C CA . TYR A 1 177 ? 8.083 -28.254 4.474 1.00 76.00 177 TYR A CA 1
ATOM 1442 C C . TYR A 1 177 ? 8.709 -28.501 5.854 1.00 76.00 177 TYR A C 1
ATOM 1444 O O . TYR A 1 177 ? 8.951 -27.553 6.588 1.00 76.00 177 TYR A O 1
ATOM 1452 N N . HIS A 1 178 ? 8.978 -29.761 6.206 1.00 74.19 178 HIS A N 1
ATOM 1453 C CA . HIS A 1 178 ? 9.626 -30.096 7.475 1.00 74.19 178 HIS A CA 1
ATOM 1454 C C . HIS A 1 178 ? 11.084 -29.631 7.483 1.00 74.19 178 HIS A C 1
ATOM 1456 O O . HIS A 1 178 ? 11.526 -29.084 8.484 1.00 74.19 178 HIS A O 1
ATOM 1462 N N . SER A 1 179 ? 11.804 -29.796 6.368 1.00 80.19 179 SER A N 1
ATOM 1463 C CA . SER A 1 179 ? 13.172 -29.289 6.220 1.00 80.19 179 SER A CA 1
ATOM 1464 C C . SER A 1 179 ? 13.219 -27.769 6.375 1.00 80.19 179 SER A C 1
ATOM 1466 O O . SER A 1 179 ? 13.995 -27.277 7.182 1.00 80.19 179 SER A O 1
ATOM 1468 N N . TYR A 1 180 ? 12.319 -27.047 5.696 1.00 82.12 180 TYR A N 1
ATOM 1469 C CA . TYR A 1 180 ? 12.176 -25.596 5.845 1.00 82.12 180 TYR A CA 1
ATOM 1470 C C . TYR A 1 180 ? 11.880 -25.186 7.294 1.00 82.12 180 TYR A C 1
ATOM 1472 O O . TYR A 1 180 ? 12.511 -24.277 7.815 1.00 82.12 180 TYR A O 1
ATOM 1480 N N . MET A 1 181 ? 10.944 -25.867 7.962 1.00 71.88 181 MET A N 1
ATOM 1481 C CA . MET A 1 181 ? 10.586 -25.543 9.346 1.00 71.88 181 MET A CA 1
ATOM 1482 C C . MET A 1 181 ? 11.729 -25.805 10.332 1.00 71.88 181 MET A C 1
ATOM 1484 O O . MET A 1 181 ? 11.854 -25.062 11.298 1.00 71.88 181 MET A O 1
ATOM 1488 N N . ASN A 1 182 ? 12.557 -26.826 10.092 1.00 72.75 182 ASN A N 1
ATOM 1489 C CA . ASN A 1 182 ? 13.722 -27.111 10.929 1.00 72.75 182 ASN A CA 1
ATOM 1490 C C . ASN A 1 182 ? 14.831 -26.068 10.720 1.00 72.75 182 ASN A C 1
ATOM 1492 O O . ASN A 1 182 ? 15.318 -25.513 11.698 1.00 72.75 182 ASN A O 1
ATOM 1496 N N . GLU A 1 183 ? 15.165 -25.750 9.463 1.00 71.69 183 GLU A N 1
ATOM 1497 C CA . GLU A 1 183 ? 16.134 -24.692 9.128 1.00 71.69 183 GLU A CA 1
ATOM 1498 C C . GLU A 1 183 ? 15.692 -23.336 9.706 1.00 71.69 183 GLU A C 1
ATOM 1500 O O . GLU A 1 183 ? 16.486 -22.639 10.330 1.00 71.69 183 GLU A O 1
ATOM 1505 N N . PHE A 1 184 ? 14.401 -23.005 9.603 1.00 60.22 184 PHE A N 1
ATOM 1506 C CA . PHE A 1 184 ? 13.841 -21.775 10.166 1.00 60.22 184 PHE A CA 1
ATOM 1507 C C . PHE A 1 184 ? 13.809 -21.775 11.702 1.00 60.22 184 PHE A C 1
ATOM 1509 O O . PHE A 1 184 ? 13.964 -20.724 12.314 1.00 60.22 184 PHE A O 1
ATOM 1516 N N . SER A 1 185 ? 13.610 -22.931 12.349 1.00 57.91 185 SER A N 1
ATOM 1517 C CA . SER A 1 185 ? 13.674 -23.018 13.813 1.00 57.91 185 SER A CA 1
ATOM 1518 C C . SER A 1 185 ? 15.095 -22.862 14.347 1.00 57.91 185 SER A C 1
ATOM 1520 O O . SER A 1 185 ? 15.272 -22.267 15.406 1.00 57.91 185 SER A O 1
ATOM 1522 N N . ASP A 1 186 ? 16.094 -23.360 13.617 1.00 55.97 186 ASP A N 1
ATOM 1523 C CA . ASP A 1 186 ? 17.502 -23.183 13.970 1.00 55.97 186 ASP A CA 1
ATOM 1524 C C . ASP A 1 186 ? 17.916 -21.709 13.777 1.00 55.97 186 ASP A C 1
ATOM 1526 O O . ASP A 1 186 ? 18.512 -21.130 14.682 1.00 55.97 186 ASP A O 1
ATOM 1530 N N . GLU A 1 187 ? 17.478 -21.057 12.688 1.00 57.09 187 GLU A N 1
ATOM 1531 C CA . GLU A 1 187 ? 17.666 -19.611 12.474 1.00 57.09 187 GLU A CA 1
ATOM 1532 C C . GLU A 1 187 ? 16.913 -18.741 13.502 1.00 57.09 187 GLU A C 1
ATOM 1534 O O . GLU A 1 187 ? 17.484 -17.780 14.009 1.00 57.09 187 GLU A O 1
ATOM 1539 N N . GLU A 1 188 ? 15.653 -19.042 13.857 1.00 54.91 188 GLU A N 1
ATOM 1540 C CA . GLU A 1 188 ? 14.926 -18.286 14.899 1.00 54.91 188 GLU A CA 1
ATOM 1541 C C . GLU A 1 188 ? 15.600 -18.432 16.273 1.00 54.91 188 GLU A C 1
ATOM 1543 O O . GLU A 1 188 ? 15.646 -17.454 17.016 1.00 54.91 188 GLU A O 1
ATOM 1548 N N . ASN A 1 189 ? 16.148 -19.607 16.610 1.00 52.12 189 ASN A N 1
ATOM 1549 C CA . ASN A 1 189 ? 16.885 -19.808 17.861 1.00 52.12 189 ASN A CA 1
ATOM 1550 C C . ASN A 1 189 ? 18.221 -19.046 17.865 1.00 52.12 189 ASN A C 1
ATOM 1552 O O . ASN A 1 189 ? 18.523 -18.387 18.856 1.00 52.12 189 ASN A O 1
ATOM 1556 N N . GLU A 1 190 ? 18.983 -19.072 16.765 1.00 58.66 190 GLU A N 1
ATOM 1557 C CA . GLU A 1 190 ? 20.226 -18.294 16.631 1.00 58.66 190 GLU A CA 1
ATOM 1558 C C . GLU A 1 190 ? 19.957 -16.780 16.670 1.00 58.66 190 GLU A C 1
ATOM 1560 O O . GLU A 1 190 ? 20.673 -16.048 17.352 1.00 58.66 190 GLU A O 1
ATOM 1565 N N . ILE A 1 191 ? 18.888 -16.301 16.020 1.00 52.91 191 ILE A N 1
ATOM 1566 C CA . ILE A 1 191 ? 18.491 -14.884 16.031 1.00 52.91 191 ILE A CA 1
ATOM 1567 C C . ILE A 1 191 ? 17.975 -14.457 17.411 1.00 52.91 191 ILE A C 1
ATOM 1569 O O . ILE A 1 191 ? 18.217 -13.322 17.814 1.00 52.91 191 ILE A O 1
ATOM 1573 N N . GLU A 1 192 ? 17.246 -15.305 18.140 1.00 47.12 192 GLU A N 1
ATOM 1574 C CA . GLU A 1 192 ? 16.784 -14.989 19.498 1.00 47.12 192 GLU A CA 1
ATOM 1575 C C . GLU A 1 192 ? 17.966 -14.967 20.486 1.00 47.12 192 GLU A C 1
ATOM 1577 O O . GLU A 1 192 ? 18.042 -14.065 21.321 1.00 47.12 192 GLU A O 1
ATOM 1582 N N . GLU A 1 193 ? 18.934 -15.883 20.350 1.00 56.34 193 GLU A N 1
ATOM 1583 C CA . GLU A 1 193 ? 20.192 -15.867 21.112 1.00 56.34 193 GLU A CA 1
ATOM 1584 C C . GLU A 1 193 ? 21.047 -14.629 20.785 1.00 56.34 193 GLU A C 1
ATOM 1586 O O . GLU A 1 193 ? 21.514 -13.952 21.705 1.00 56.34 193 GLU A O 1
ATOM 1591 N N . GLU A 1 194 ? 21.179 -14.255 19.505 1.00 52.12 194 GLU A N 1
ATOM 1592 C CA . GLU A 1 194 ? 21.828 -13.005 19.086 1.00 52.12 194 GLU A CA 1
ATOM 1593 C C . GLU A 1 194 ? 21.069 -11.773 19.583 1.00 52.12 194 GLU A C 1
ATOM 1595 O O . GLU A 1 194 ? 21.689 -10.815 20.031 1.00 52.12 194 GLU A O 1
ATOM 1600 N N . ARG A 1 195 ? 19.732 -11.766 19.558 1.00 41.88 195 ARG A N 1
ATOM 1601 C CA . ARG A 1 195 ? 18.919 -10.644 20.058 1.00 41.88 195 ARG A CA 1
ATOM 1602 C C . ARG A 1 195 ? 19.058 -10.468 21.559 1.00 41.88 195 ARG A C 1
ATOM 1604 O O . ARG A 1 195 ? 19.162 -9.330 21.999 1.00 41.88 195 ARG A O 1
ATOM 1611 N N . ILE A 1 196 ? 19.084 -11.553 22.332 1.00 54.56 196 ILE A N 1
ATOM 1612 C CA . ILE A 1 196 ? 19.328 -11.507 23.778 1.00 54.56 196 ILE A CA 1
ATOM 1613 C C . ILE A 1 196 ? 20.745 -10.980 24.049 1.00 54.56 196 ILE A C 1
ATOM 1615 O O . ILE A 1 196 ? 20.902 -10.081 24.874 1.00 54.56 196 ILE A O 1
ATOM 1619 N N . ALA A 1 197 ? 21.749 -11.439 23.294 1.00 54.31 197 ALA A N 1
ATOM 1620 C CA . ALA A 1 197 ? 23.122 -10.943 23.398 1.00 54.31 197 ALA A CA 1
ATOM 1621 C C . ALA A 1 197 ? 23.246 -9.451 23.021 1.00 54.31 197 ALA A C 1
ATOM 1623 O O . ALA A 1 197 ? 23.854 -8.673 23.753 1.00 54.31 197 ALA A O 1
ATOM 1624 N N . ILE A 1 198 ? 22.595 -9.017 21.936 1.00 50.53 198 ILE A N 1
ATOM 1625 C CA . ILE A 1 198 ? 22.550 -7.618 21.484 1.00 50.53 198 ILE A CA 1
ATOM 1626 C C . ILE A 1 198 ? 21.765 -6.750 22.470 1.00 50.53 198 ILE A C 1
ATOM 1628 O O . ILE A 1 198 ? 22.088 -5.580 22.643 1.00 50.53 198 ILE A O 1
ATOM 1632 N N . GLN A 1 199 ? 20.734 -7.272 23.133 1.00 45.19 199 GLN A N 1
ATOM 1633 C CA . GLN A 1 199 ? 19.942 -6.526 24.113 1.00 45.19 199 GLN A CA 1
ATOM 1634 C C . GLN A 1 199 ? 20.675 -6.371 25.456 1.00 45.19 199 GLN A C 1
ATOM 1636 O O . GLN A 1 199 ? 20.474 -5.370 26.143 1.00 45.19 199 GLN A O 1
ATOM 1641 N N . GLU A 1 200 ? 21.574 -7.300 25.791 1.00 49.88 200 GLU A N 1
ATOM 1642 C CA . GLU A 1 200 ? 22.532 -7.147 26.890 1.00 49.88 200 GLU A CA 1
ATOM 1643 C C . GLU A 1 200 ? 23.682 -6.184 26.526 1.00 49.88 200 GLU A C 1
ATOM 1645 O O . GLU A 1 200 ? 24.049 -5.345 27.354 1.00 49.88 200 GLU A O 1
ATOM 1650 N N . GLU A 1 201 ? 24.186 -6.206 25.284 1.00 44.44 201 GLU A N 1
ATOM 1651 C CA . GLU A 1 201 ? 25.242 -5.292 24.809 1.00 44.44 201 GLU A CA 1
ATOM 1652 C C . GLU A 1 201 ? 24.752 -3.862 24.522 1.00 44.44 201 GLU A C 1
ATOM 1654 O O . GLU A 1 201 ? 25.448 -2.910 24.856 1.00 44.44 201 GLU A O 1
ATOM 1659 N N . SER A 1 202 ? 23.536 -3.667 24.001 1.00 40.78 202 SER A N 1
ATOM 1660 C CA . SER A 1 202 ? 22.973 -2.352 23.607 1.00 40.78 202 SER A CA 1
ATOM 1661 C C . SER A 1 202 ? 22.628 -1.412 24.772 1.00 40.78 202 SER A C 1
ATOM 1663 O O . SER A 1 202 ? 22.103 -0.313 24.565 1.00 40.78 202 SER A O 1
ATOM 1665 N N . SER A 1 203 ? 23.007 -1.792 25.993 1.00 40.22 203 SER A N 1
ATOM 1666 C CA . SER A 1 203 ? 23.193 -0.856 27.104 1.00 40.22 203 SER A CA 1
ATOM 1667 C C . SER A 1 203 ? 24.328 0.142 26.829 1.00 40.22 203 SER A C 1
ATOM 1669 O O . SER A 1 203 ? 24.304 1.250 27.361 1.00 40.22 203 SER A O 1
ATOM 1671 N N . GLU A 1 204 ? 25.295 -0.199 25.971 1.00 48.00 204 GLU A N 1
ATOM 1672 C CA . GLU A 1 204 ? 26.361 0.692 25.522 1.00 48.00 204 GLU A CA 1
ATOM 1673 C C . GLU A 1 204 ? 26.689 0.434 24.034 1.00 48.00 204 GLU A C 1
ATOM 1675 O O . GLU A 1 204 ? 26.703 -0.692 23.565 1.00 48.00 204 GLU A O 1
ATOM 1680 N N . VAL A 1 205 ? 27.038 1.500 23.305 1.00 38.69 205 VAL A N 1
ATOM 1681 C CA . VAL A 1 205 ? 27.624 1.528 21.943 1.00 38.69 205 VAL A CA 1
ATOM 1682 C C . VAL A 1 205 ? 26.664 1.759 20.754 1.00 38.69 205 VAL A C 1
ATOM 1684 O O . VAL A 1 205 ? 25.789 0.977 20.403 1.00 38.69 205 VAL A O 1
ATOM 1687 N N . VAL A 1 206 ? 26.914 2.897 20.094 1.00 45.06 206 VAL A N 1
ATOM 1688 C CA . VAL A 1 206 ? 26.358 3.372 18.817 1.00 45.06 206 VAL A CA 1
ATOM 1689 C C . VAL A 1 206 ? 27.107 2.691 17.665 1.00 45.06 206 VAL A C 1
ATOM 1691 O O . VAL A 1 206 ? 28.330 2.799 17.604 1.00 45.06 206 VAL A O 1
ATOM 1694 N N . ALA A 1 207 ? 26.401 2.026 16.745 1.00 35.88 207 ALA A N 1
ATOM 1695 C CA . ALA A 1 207 ? 27.005 1.349 15.592 1.00 35.88 207 ALA A CA 1
ATOM 1696 C C . ALA A 1 207 ? 26.960 2.194 14.300 1.00 35.88 207 ALA A C 1
ATOM 1698 O O . ALA A 1 207 ? 25.982 2.893 14.027 1.00 35.88 207 ALA A O 1
ATOM 1699 N N . GLU A 1 208 ? 28.032 2.104 13.507 1.00 41.91 208 GLU A N 1
ATOM 1700 C CA . GLU A 1 208 ? 28.224 2.774 12.213 1.00 41.91 208 GLU A CA 1
ATOM 1701 C C . GLU A 1 208 ? 27.372 2.156 11.088 1.00 41.91 208 GLU A C 1
ATOM 1703 O O . GLU A 1 208 ? 27.234 0.938 10.966 1.00 41.91 208 GLU A O 1
ATOM 1708 N N . THR A 1 209 ? 26.815 3.018 10.235 1.00 37.28 209 THR A N 1
ATOM 1709 C CA . THR A 1 209 ? 25.949 2.672 9.102 1.00 37.28 209 THR A CA 1
ATOM 1710 C C . THR A 1 209 ? 26.741 2.148 7.894 1.00 37.28 209 THR A C 1
ATOM 1712 O O . THR A 1 209 ? 27.764 2.732 7.530 1.00 37.28 209 THR A O 1
ATOM 1715 N N . PRO A 1 210 ? 26.246 1.111 7.185 1.00 42.41 210 PRO A N 1
ATOM 1716 C CA . PRO A 1 210 ? 26.800 0.719 5.893 1.00 42.41 210 PRO A CA 1
ATOM 1717 C C . PRO A 1 210 ? 26.638 1.861 4.881 1.00 42.41 210 PRO A C 1
ATOM 1719 O O . PRO A 1 210 ? 25.734 2.689 5.004 1.00 42.41 210 PRO A O 1
ATOM 1722 N N . ASN A 1 211 ? 27.518 1.905 3.878 1.00 48.00 211 ASN A N 1
ATOM 1723 C CA . ASN A 1 211 ? 27.591 2.983 2.890 1.00 48.00 211 ASN A CA 1
ATOM 1724 C C . ASN A 1 211 ? 26.321 3.004 2.012 1.00 48.00 211 ASN A C 1
ATOM 1726 O O . ASN A 1 211 ? 26.241 2.357 0.967 1.00 48.00 211 ASN A O 1
ATOM 1730 N N . LEU A 1 212 ? 25.298 3.709 2.497 1.00 48.41 212 LEU A N 1
ATOM 1731 C CA . LEU A 1 212 ? 24.063 4.020 1.789 1.00 48.41 212 LEU A CA 1
ATOM 1732 C C . LEU A 1 212 ? 24.404 4.802 0.506 1.00 48.41 212 LEU A C 1
ATOM 1734 O O . LEU A 1 212 ? 25.388 5.548 0.499 1.00 48.41 212 LEU A O 1
ATOM 1738 N N . PRO A 1 213 ? 23.609 4.691 -0.578 1.00 54.09 213 PRO A N 1
ATOM 1739 C CA . PRO A 1 213 ? 23.700 5.667 -1.665 1.00 54.09 213 PRO A CA 1
ATOM 1740 C C . PRO A 1 213 ? 23.612 7.063 -1.045 1.00 54.09 213 PRO A C 1
ATOM 1742 O O . PRO A 1 213 ? 22.769 7.243 -0.169 1.00 54.09 213 PRO A O 1
ATOM 1745 N N . GLU A 1 214 ? 24.482 8.004 -1.443 1.00 53.00 214 GLU A N 1
ATOM 1746 C CA . GLU A 1 214 ? 24.564 9.340 -0.830 1.00 53.00 214 GLU A CA 1
ATOM 1747 C C . GLU A 1 214 ? 23.159 9.908 -0.590 1.00 53.00 214 GLU A C 1
ATOM 1749 O O . GLU A 1 214 ? 22.454 10.321 -1.517 1.00 53.00 214 GLU A O 1
ATOM 1754 N N . VAL A 1 215 ? 22.727 9.877 0.673 1.00 59.53 215 VAL A N 1
ATOM 1755 C CA . VAL A 1 215 ? 21.415 10.372 1.066 1.00 59.53 215 VAL A CA 1
ATOM 1756 C C . VAL A 1 215 ? 21.536 11.882 1.107 1.00 59.53 215 VAL A C 1
ATOM 1758 O O . VAL A 1 215 ? 21.988 12.463 2.094 1.00 59.53 215 VAL A O 1
ATOM 1761 N N . PHE A 1 216 ? 21.149 12.534 0.015 1.00 66.44 216 PHE A N 1
ATOM 1762 C CA . PHE A 1 216 ? 21.064 13.983 -0.007 1.00 66.44 216 PHE A CA 1
ATOM 1763 C C . PHE A 1 216 ? 19.858 14.428 0.822 1.00 66.44 216 PHE A C 1
ATOM 1765 O O . PHE A 1 216 ? 18.714 14.428 0.361 1.00 66.44 216 PHE A O 1
ATOM 1772 N N . SER A 1 217 ? 20.119 14.800 2.072 1.00 75.31 217 SER A N 1
ATOM 1773 C CA . SER A 1 217 ? 19.134 15.497 2.893 1.00 75.31 217 SER A CA 1
ATOM 1774 C C . SER A 1 217 ? 19.012 16.928 2.387 1.00 75.31 217 SER A C 1
ATOM 1776 O O . SER A 1 217 ? 20.015 17.628 2.277 1.00 75.31 217 SER A O 1
ATOM 1778 N N . VAL A 1 218 ? 17.790 17.365 2.071 1.00 77.25 218 VAL A N 1
ATOM 1779 C CA . VAL A 1 218 ? 17.534 18.744 1.638 1.00 77.25 218 VAL A CA 1
ATOM 1780 C C . VAL A 1 218 ? 17.881 19.690 2.796 1.00 77.25 218 VAL A C 1
ATOM 1782 O O . VAL A 1 218 ? 17.217 19.608 3.834 1.00 77.25 218 VAL A O 1
ATOM 1785 N N . PRO A 1 219 ? 18.890 20.570 2.656 1.00 76.06 219 PRO A N 1
ATOM 1786 C CA . PRO A 1 219 ? 19.283 21.475 3.730 1.00 76.06 219 PRO A CA 1
ATOM 1787 C C . PRO A 1 219 ? 18.149 22.437 4.091 1.00 76.06 219 PRO A C 1
ATOM 1789 O O . PRO A 1 219 ? 17.390 22.872 3.222 1.00 76.06 219 PRO A O 1
ATOM 1792 N N . SER A 1 220 ? 18.042 22.799 5.370 1.00 72.88 220 SER A N 1
ATOM 1793 C CA . SER A 1 220 ? 17.055 23.782 5.839 1.00 72.88 220 SER A CA 1
ATOM 1794 C C . SER A 1 220 ? 17.315 25.191 5.295 1.00 72.88 220 SER A C 1
ATOM 1796 O O . SER A 1 220 ? 16.387 25.992 5.211 1.00 72.88 220 SER A O 1
ATOM 1798 N N . ASP A 1 221 ? 18.553 25.475 4.899 1.00 81.25 221 ASP A N 1
ATOM 1799 C CA . ASP A 1 221 ? 19.041 26.726 4.324 1.00 81.25 221 ASP A CA 1
ATOM 1800 C C . ASP A 1 221 ? 19.223 26.660 2.798 1.00 81.25 221 ASP A C 1
ATOM 1802 O O . ASP A 1 221 ? 19.883 27.522 2.213 1.00 81.25 221 ASP A O 1
ATOM 1806 N N . ILE A 1 222 ? 18.638 25.654 2.131 1.00 86.69 222 ILE A N 1
ATOM 1807 C CA . ILE A 1 222 ? 18.733 25.537 0.676 1.00 86.69 222 ILE A CA 1
ATOM 1808 C C . ILE A 1 222 ? 18.237 26.813 -0.009 1.00 86.69 222 ILE A C 1
ATOM 1810 O O . ILE A 1 222 ? 17.171 27.353 0.300 1.00 86.69 222 ILE A O 1
ATOM 1814 N N . HIS A 1 223 ? 19.010 27.274 -0.989 1.00 89.62 223 HIS A N 1
ATOM 1815 C CA . HIS A 1 223 ? 18.601 28.380 -1.835 1.00 89.62 223 HIS A CA 1
ATOM 1816 C C . HIS A 1 223 ? 17.356 27.982 -2.639 1.00 89.62 223 HIS A C 1
ATOM 1818 O O . HIS A 1 223 ? 17.410 27.086 -3.485 1.00 89.62 223 HIS A O 1
ATOM 1824 N N . LEU A 1 224 ? 16.228 28.630 -2.344 1.00 91.50 224 LEU A N 1
ATOM 1825 C CA . LEU A 1 224 ? 14.981 28.396 -3.060 1.00 91.50 224 LEU A CA 1
ATOM 1826 C C . LEU A 1 224 ? 15.078 28.995 -4.453 1.00 91.50 224 LEU A C 1
ATOM 1828 O O . LEU A 1 224 ? 15.364 30.180 -4.604 1.00 91.50 224 LEU A O 1
ATOM 1832 N N . ILE A 1 225 ? 14.808 28.172 -5.459 1.00 89.88 225 ILE A N 1
ATOM 1833 C CA . ILE A 1 225 ? 14.908 28.596 -6.849 1.00 89.88 225 ILE A CA 1
ATOM 1834 C C . ILE A 1 225 ? 13.653 29.401 -7.197 1.00 89.88 225 ILE A C 1
ATOM 1836 O O . ILE A 1 225 ? 12.539 28.887 -7.021 1.00 89.88 225 ILE A O 1
ATOM 1840 N N . PRO A 1 226 ? 13.790 30.643 -7.682 1.00 91.00 226 PRO A N 1
ATOM 1841 C CA . PRO A 1 226 ? 12.650 31.426 -8.122 1.00 91.00 226 PRO A CA 1
ATOM 1842 C C . PRO A 1 226 ? 11.938 30.771 -9.306 1.00 91.00 226 PRO A C 1
ATOM 1844 O O . PRO A 1 226 ? 12.564 30.273 -10.242 1.00 91.00 226 PRO A O 1
ATOM 1847 N N . THR A 1 227 ? 10.609 30.781 -9.294 1.00 90.50 227 THR A N 1
ATOM 1848 C CA . THR A 1 227 ? 9.809 30.138 -10.349 1.00 90.50 227 THR A CA 1
ATOM 1849 C C . THR A 1 227 ? 9.915 30.848 -11.690 1.00 90.50 227 THR A C 1
ATOM 1851 O O . THR A 1 227 ? 9.756 30.201 -12.721 1.00 90.50 227 THR A O 1
ATOM 1854 N N . TYR A 1 228 ? 10.243 32.143 -11.696 1.00 85.25 228 TYR A N 1
ATOM 1855 C CA . TYR A 1 228 ? 10.492 32.902 -12.923 1.00 85.25 228 TYR A CA 1
ATOM 1856 C C . TYR A 1 228 ? 11.764 32.466 -13.660 1.00 85.25 228 TYR A C 1
ATOM 1858 O O . TYR A 1 228 ? 11.919 32.807 -14.822 1.00 85.25 228 TYR A O 1
ATOM 1866 N N . GLU A 1 229 ? 12.676 31.710 -13.033 1.00 82.06 229 GLU A N 1
ATOM 1867 C CA . GLU A 1 229 ? 13.807 31.103 -13.757 1.00 82.06 229 GLU A CA 1
ATOM 1868 C C . GLU A 1 229 ? 13.351 29.964 -14.686 1.00 82.06 229 GLU A C 1
ATOM 1870 O O . GLU A 1 229 ? 14.153 29.358 -15.400 1.00 82.06 229 GLU A O 1
ATOM 1875 N N . TYR A 1 230 ? 12.051 29.658 -14.669 1.00 78.69 230 TYR A N 1
ATOM 1876 C CA . TYR A 1 230 ? 11.413 28.620 -15.448 1.00 78.69 230 TYR A CA 1
ATOM 1877 C C . TYR A 1 230 ? 10.315 29.206 -16.349 1.00 78.69 230 TYR A C 1
ATOM 1879 O O . TYR A 1 230 ? 9.124 29.114 -16.055 1.00 78.69 230 TYR A O 1
ATOM 1887 N N . ASP A 1 231 ? 10.730 29.778 -17.481 1.00 66.75 231 ASP A N 1
ATOM 1888 C CA . ASP A 1 231 ? 9.854 30.486 -18.435 1.00 66.75 231 ASP A CA 1
ATOM 1889 C C . ASP A 1 231 ? 8.768 29.610 -19.071 1.00 66.75 231 ASP A C 1
ATOM 1891 O O . ASP A 1 231 ? 7.777 30.107 -19.606 1.00 66.75 231 ASP A O 1
ATOM 1895 N N . ASP A 1 232 ? 8.946 28.292 -19.020 1.00 70.62 232 ASP A N 1
ATOM 1896 C CA . ASP A 1 232 ? 8.033 27.346 -19.641 1.00 70.62 232 ASP A CA 1
ATOM 1897 C C . ASP A 1 232 ? 6.643 27.369 -18.995 1.00 70.62 232 ASP A C 1
ATOM 1899 O O . ASP A 1 232 ? 5.661 27.088 -19.684 1.00 70.62 232 ASP A O 1
ATOM 1903 N N . TRP A 1 233 ? 6.540 27.713 -17.701 1.00 79.06 233 TRP A N 1
ATOM 1904 C CA . TRP A 1 233 ? 5.294 27.625 -16.944 1.00 79.06 233 TRP A CA 1
ATOM 1905 C C . TRP A 1 233 ? 5.097 28.742 -15.921 1.00 79.06 233 TRP A C 1
ATOM 1907 O O . TRP A 1 233 ? 5.960 29.022 -15.098 1.00 79.06 233 TRP A O 1
ATOM 1917 N N . SER A 1 234 ? 3.871 29.270 -15.866 1.00 81.25 234 SER A N 1
ATOM 1918 C CA . SER A 1 234 ? 3.435 30.118 -14.756 1.00 81.25 234 SER A CA 1
ATOM 1919 C C . SER A 1 234 ? 3.081 29.266 -13.534 1.00 81.25 234 SER A C 1
ATOM 1921 O O . SER A 1 234 ? 2.370 28.256 -13.639 1.00 81.25 234 SER A O 1
ATOM 1923 N N . TYR A 1 235 ? 3.583 29.686 -12.376 1.00 86.25 235 TYR A N 1
ATOM 1924 C CA . TYR A 1 235 ? 3.287 29.102 -11.075 1.00 86.25 235 TYR A CA 1
ATOM 1925 C C . TYR A 1 235 ? 2.602 30.145 -10.182 1.00 86.25 235 TYR A C 1
ATOM 1927 O O . TYR A 1 235 ? 2.961 31.318 -10.242 1.00 86.25 235 TYR A O 1
ATOM 1935 N N . PRO A 1 236 ? 1.647 29.747 -9.321 1.00 86.06 236 PRO A N 1
ATOM 1936 C CA . PRO A 1 236 ? 0.949 30.668 -8.419 1.00 86.06 236 PRO A CA 1
ATOM 1937 C C . PRO A 1 236 ? 1.788 31.069 -7.188 1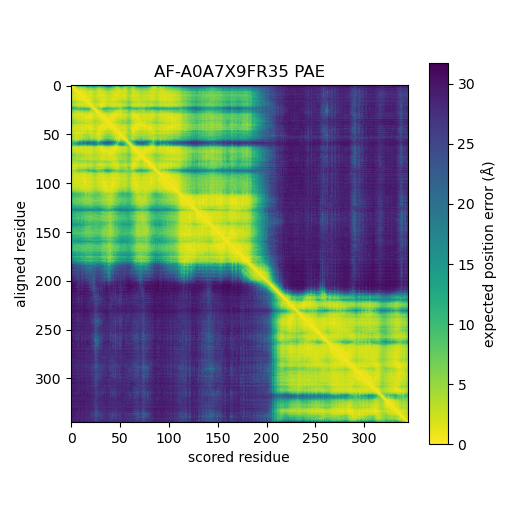.00 86.06 236 PRO A C 1
ATOM 1939 O O . PRO A 1 236 ? 1.242 31.547 -6.197 1.00 86.06 236 PRO A O 1
ATOM 1942 N N . PHE A 1 237 ? 3.093 30.810 -7.215 1.00 90.19 237 PHE A N 1
ATOM 1943 C CA . PHE A 1 237 ? 4.042 31.069 -6.139 1.00 90.19 237 PHE A CA 1
ATOM 1944 C C . PHE A 1 237 ? 5.381 31.500 -6.742 1.00 90.19 237 PHE A C 1
ATOM 1946 O O . PHE A 1 237 ? 5.751 31.044 -7.825 1.00 90.19 237 PHE A O 1
ATOM 1953 N N . ASP A 1 238 ? 6.110 32.349 -6.021 1.00 91.50 238 ASP A N 1
ATOM 1954 C CA . ASP A 1 238 ? 7.314 33.013 -6.539 1.00 91.50 238 ASP A CA 1
ATOM 1955 C C . ASP A 1 238 ? 8.576 32.139 -6.481 1.00 91.50 238 ASP A C 1
ATOM 1957 O O . ASP A 1 238 ? 9.541 32.400 -7.194 1.00 91.50 238 ASP A O 1
ATOM 1961 N N . HIS A 1 239 ? 8.593 31.107 -5.631 1.00 93.38 239 HIS A N 1
ATOM 1962 C CA . HIS A 1 239 ? 9.749 30.229 -5.432 1.00 93.38 239 HIS A CA 1
ATOM 1963 C C . HIS A 1 239 ? 9.326 28.768 -5.309 1.00 93.38 239 HIS A C 1
ATOM 1965 O O . HIS A 1 239 ? 8.315 28.447 -4.679 1.00 93.38 239 HIS A O 1
ATOM 1971 N N . PHE A 1 240 ? 10.130 27.874 -5.877 1.00 92.12 240 PHE A N 1
ATOM 1972 C CA . PHE A 1 240 ? 10.020 26.444 -5.635 1.00 92.12 240 PHE A CA 1
ATOM 1973 C C . PHE A 1 240 ? 10.310 26.135 -4.165 1.00 92.12 240 PHE A C 1
ATOM 1975 O O . PHE A 1 240 ? 11.171 26.747 -3.535 1.00 92.12 240 PHE A O 1
ATOM 1982 N N . ASN A 1 241 ? 9.606 25.154 -3.606 1.00 91.56 241 ASN A N 1
ATOM 1983 C CA . ASN A 1 241 ? 9.854 24.720 -2.234 1.00 91.56 241 ASN A CA 1
ATOM 1984 C C . ASN A 1 241 ? 11.232 24.016 -2.109 1.00 91.56 241 ASN A C 1
ATOM 1986 O O . ASN A 1 241 ? 11.863 23.726 -3.132 1.00 91.56 241 ASN A O 1
ATOM 1990 N N . PRO A 1 242 ? 11.713 23.703 -0.889 1.00 91.12 242 PRO A N 1
ATOM 1991 C CA . PRO A 1 242 ? 13.028 23.086 -0.693 1.00 91.12 242 PRO A CA 1
ATOM 1992 C C . PRO A 1 242 ? 13.252 21.798 -1.502 1.00 91.12 242 PRO A C 1
ATOM 1994 O O . PRO A 1 242 ? 14.298 21.631 -2.123 1.00 91.12 242 PRO A O 1
ATOM 1997 N N . VAL A 1 243 ? 12.258 20.904 -1.554 1.00 90.56 243 VAL A N 1
ATOM 1998 C CA . VAL A 1 243 ? 12.357 19.623 -2.279 1.00 90.56 243 VAL A CA 1
ATOM 1999 C C . VAL A 1 243 ? 12.453 19.853 -3.786 1.00 90.56 243 VAL A C 1
ATOM 2001 O O . VAL A 1 243 ? 13.305 19.275 -4.452 1.00 90.56 243 VAL A O 1
ATOM 2004 N N . GLN A 1 244 ? 11.610 20.728 -4.330 1.00 92.25 244 GLN A N 1
ATOM 2005 C CA . GLN A 1 244 ? 11.618 21.086 -5.751 1.00 92.25 244 GLN A CA 1
ATOM 2006 C C . GLN A 1 244 ? 12.926 21.782 -6.152 1.00 92.25 244 GLN A C 1
ATOM 2008 O O . GLN A 1 244 ? 13.500 21.463 -7.193 1.00 92.25 244 GLN A O 1
ATOM 2013 N N . SER A 1 245 ? 13.423 22.680 -5.297 1.00 91.62 245 SER A N 1
ATOM 2014 C CA . SER A 1 245 ? 14.689 23.390 -5.500 1.00 91.62 245 SER A CA 1
ATOM 2015 C C . SER A 1 245 ? 15.884 22.435 -5.476 1.00 91.62 245 SER A C 1
ATOM 2017 O O . SER A 1 245 ? 16.777 22.564 -6.306 1.00 91.62 245 SER A O 1
ATOM 2019 N N . ALA A 1 246 ? 15.867 21.419 -4.607 1.00 89.56 246 ALA A N 1
ATOM 2020 C CA . ALA A 1 246 ? 16.896 20.380 -4.566 1.00 89.56 246 ALA A CA 1
ATOM 2021 C C . ALA A 1 246 ? 16.912 19.491 -5.821 1.00 89.56 246 ALA A C 1
ATOM 2023 O O . ALA A 1 246 ? 17.972 19.044 -6.248 1.00 89.56 246 ALA A O 1
ATOM 2024 N N . VAL A 1 247 ? 15.755 19.241 -6.442 1.00 89.38 247 VAL A N 1
ATOM 2025 C CA . VAL A 1 247 ? 15.654 18.411 -7.658 1.00 89.38 247 VAL A CA 1
ATOM 2026 C C . VAL A 1 247 ? 16.150 19.153 -8.902 1.00 89.38 247 VAL A C 1
ATOM 2028 O O . VAL A 1 247 ? 16.715 18.539 -9.811 1.00 89.38 247 VAL A O 1
ATOM 2031 N N . MET A 1 248 ? 15.972 20.473 -8.956 1.00 87.50 248 MET A N 1
ATOM 2032 C CA . MET A 1 248 ? 16.212 21.271 -10.162 1.00 87.50 248 MET A CA 1
ATOM 2033 C C . MET A 1 248 ? 17.616 21.100 -10.783 1.00 87.50 248 MET A C 1
ATOM 2035 O O . MET A 1 248 ? 17.688 20.877 -11.997 1.00 87.50 248 MET A O 1
ATOM 2039 N N . PRO A 1 249 ? 18.737 21.113 -10.025 1.00 86.81 249 PRO A N 1
ATOM 2040 C CA . PRO A 1 249 ? 20.078 20.947 -10.598 1.00 86.81 249 PRO A CA 1
ATOM 2041 C C . PRO A 1 249 ? 20.309 19.571 -11.240 1.00 86.81 249 PRO A C 1
ATOM 2043 O O . PRO A 1 249 ? 21.235 19.391 -12.033 1.00 86.81 249 PRO A O 1
ATOM 2046 N N . HIS A 1 250 ? 19.476 18.587 -10.901 1.00 87.00 250 HIS A N 1
ATOM 2047 C CA . HIS A 1 250 ? 19.576 17.214 -11.383 1.00 87.00 250 HIS A CA 1
ATOM 2048 C C . HIS A 1 250 ? 18.668 16.936 -12.587 1.00 87.00 250 HIS A C 1
ATOM 2050 O O . HIS A 1 250 ? 18.850 15.920 -13.246 1.00 87.00 250 HIS A O 1
ATOM 2056 N N . ARG A 1 251 ? 17.763 17.858 -12.948 1.00 87.19 251 ARG A N 1
ATOM 2057 C CA . ARG A 1 251 ? 16.813 17.731 -14.073 1.00 87.19 251 ARG A CA 1
ATOM 2058 C C . ARG A 1 251 ? 17.454 17.312 -15.401 1.00 87.19 251 ARG A C 1
ATOM 2060 O O . ARG A 1 251 ? 16.831 16.618 -16.194 1.00 87.19 251 ARG A O 1
ATOM 2067 N N . LYS A 1 252 ? 18.681 17.777 -15.659 1.00 86.81 252 LYS A N 1
ATOM 2068 C CA . LYS A 1 252 ? 19.423 17.536 -16.911 1.00 86.81 252 LYS A CA 1
ATOM 2069 C C . LYS A 1 252 ? 20.367 16.332 -16.836 1.00 86.81 252 LYS A C 1
ATOM 2071 O O . LYS A 1 252 ? 21.003 16.006 -17.835 1.00 86.81 252 LYS A O 1
ATOM 2076 N N . LYS A 1 253 ? 20.524 15.723 -15.657 1.00 86.31 253 LYS A N 1
ATOM 2077 C CA . LYS A 1 253 ? 21.414 14.579 -15.454 1.00 86.31 253 LYS A CA 1
ATOM 2078 C C . LYS A 1 253 ? 20.673 13.306 -15.846 1.00 86.31 253 LYS A C 1
ATOM 2080 O O . LYS A 1 253 ? 19.527 13.113 -15.455 1.00 86.31 253 LYS A O 1
ATOM 2085 N N . ASP A 1 254 ? 21.341 12.440 -16.597 1.00 84.25 254 ASP A N 1
ATOM 2086 C CA . ASP A 1 254 ? 20.827 11.108 -16.911 1.00 84.25 254 ASP A CA 1
ATOM 2087 C C . ASP A 1 254 ? 21.127 10.171 -15.735 1.00 84.25 254 ASP A C 1
ATOM 2089 O O . ASP A 1 254 ? 22.153 9.492 -15.698 1.00 84.25 254 ASP A O 1
ATOM 2093 N N . CYS A 1 255 ? 20.295 10.240 -14.695 1.00 83.31 255 CYS A N 1
ATOM 2094 C CA . CYS A 1 255 ? 20.443 9.421 -13.499 1.00 83.31 255 CYS A CA 1
ATOM 2095 C C . CYS A 1 255 ? 19.090 9.006 -12.920 1.00 83.31 255 CYS A C 1
ATOM 2097 O O . CYS A 1 255 ? 18.082 9.699 -13.063 1.00 83.31 255 CYS A O 1
ATOM 2099 N N . ASN A 1 256 ? 19.093 7.892 -12.190 1.00 84.81 256 ASN A N 1
ATOM 2100 C CA . ASN A 1 256 ? 17.938 7.476 -11.405 1.00 84.81 256 ASN A CA 1
ATOM 2101 C C . ASN A 1 256 ? 17.833 8.345 -10.149 1.00 84.81 256 ASN A C 1
ATOM 2103 O O . ASN A 1 256 ? 18.839 8.636 -9.503 1.00 84.81 256 ASN A O 1
ATOM 2107 N N . MET A 1 257 ? 16.615 8.744 -9.793 1.00 83.81 257 MET A N 1
ATOM 2108 C CA . MET A 1 257 ? 16.357 9.585 -8.628 1.00 83.81 257 MET A CA 1
ATOM 2109 C C . MET A 1 257 ? 15.205 9.014 -7.809 1.00 83.81 257 MET A C 1
ATOM 2111 O O . MET A 1 257 ? 14.133 8.734 -8.344 1.00 83.81 257 MET A O 1
ATOM 2115 N N . VAL A 1 258 ? 15.418 8.897 -6.499 1.00 87.62 258 VAL A N 1
ATOM 2116 C CA . VAL A 1 258 ? 14.384 8.534 -5.527 1.00 87.62 258 VAL A CA 1
ATOM 2117 C C . VAL A 1 258 ? 14.102 9.756 -4.662 1.00 87.62 258 VAL A C 1
ATOM 2119 O O . VAL A 1 258 ? 14.994 10.262 -3.990 1.00 87.62 258 VAL A O 1
ATOM 2122 N N . ILE A 1 259 ? 12.861 10.246 -4.685 1.00 85.25 259 ILE A N 1
ATOM 2123 C CA . ILE A 1 259 ? 12.442 11.413 -3.898 1.00 85.25 259 ILE A CA 1
ATOM 2124 C C . ILE A 1 259 ? 11.581 10.937 -2.725 1.00 85.25 259 ILE A C 1
ATOM 2126 O O . ILE A 1 259 ? 10.370 10.742 -2.860 1.00 85.25 259 ILE A O 1
ATOM 2130 N N . GLY A 1 260 ? 12.211 10.776 -1.562 1.00 86.00 260 GLY A N 1
ATOM 2131 C CA . GLY A 1 260 ? 11.531 10.520 -0.293 1.00 86.00 260 GLY A CA 1
ATOM 2132 C C . GLY A 1 260 ? 11.049 11.824 0.342 1.00 86.00 260 GLY A C 1
ATOM 2133 O O . GLY A 1 260 ? 11.793 12.472 1.065 1.00 86.00 260 GLY A O 1
ATOM 2134 N N . ALA A 1 261 ? 9.812 12.235 0.060 1.00 83.19 261 ALA A N 1
ATOM 2135 C CA . ALA A 1 261 ? 9.218 13.435 0.656 1.00 83.19 261 ALA A CA 1
ATOM 2136 C C . ALA A 1 261 ? 7.726 13.238 0.946 1.00 83.19 261 ALA A C 1
ATOM 2138 O O . ALA A 1 261 ? 7.046 12.479 0.247 1.00 83.19 261 ALA A O 1
ATOM 2139 N N . ASN A 1 262 ? 7.184 13.964 1.926 1.00 80.31 262 ASN A N 1
ATOM 2140 C CA . ASN A 1 262 ? 5.784 13.833 2.342 1.00 80.31 262 ASN A CA 1
ATOM 2141 C C . ASN A 1 262 ? 4.790 14.166 1.212 1.00 80.31 262 ASN A C 1
ATOM 2143 O O . ASN A 1 262 ? 5.091 14.851 0.223 1.00 80.31 262 ASN A O 1
ATOM 2147 N N . THR A 1 263 ? 3.567 13.647 1.313 1.00 74.00 263 THR A N 1
ATOM 2148 C CA . THR A 1 263 ? 2.443 14.110 0.481 1.00 74.00 263 THR A CA 1
ATOM 2149 C C . THR A 1 263 ? 2.250 15.609 0.726 1.00 74.00 263 THR A C 1
ATOM 2151 O O . THR A 1 263 ? 2.333 16.026 1.870 1.00 74.00 263 THR A O 1
ATOM 2154 N N . SER A 1 264 ? 2.039 16.396 -0.338 1.00 74.94 264 SER A N 1
ATOM 2155 C CA . SER A 1 264 ? 2.087 17.877 -0.387 1.00 74.94 264 SER A CA 1
ATOM 2156 C C . SER A 1 264 ? 3.466 18.545 -0.470 1.00 74.94 264 SER A C 1
ATOM 2158 O O . SER A 1 264 ? 3.517 19.748 -0.699 1.00 74.94 264 SER A O 1
ATOM 2160 N N . ALA A 1 265 ? 4.579 17.802 -0.435 1.00 82.88 265 ALA A N 1
ATOM 2161 C CA . ALA A 1 265 ? 5.917 18.368 -0.681 1.00 82.88 265 ALA A CA 1
ATOM 2162 C C . ALA A 1 265 ? 6.177 18.739 -2.158 1.00 82.88 265 ALA A C 1
ATOM 2164 O O . ALA A 1 265 ? 7.293 19.074 -2.538 1.00 82.88 265 ALA A O 1
ATOM 2165 N N . GLY A 1 266 ? 5.161 18.663 -3.026 1.00 84.69 266 GLY A N 1
ATOM 2166 C CA . GLY A 1 266 ? 5.290 19.085 -4.419 1.00 84.69 266 GLY A CA 1
ATOM 2167 C C . GLY A 1 266 ? 6.035 18.105 -5.331 1.00 84.69 266 GLY A C 1
ATOM 2168 O O . GLY A 1 266 ? 6.533 18.521 -6.374 1.00 84.69 266 GLY A O 1
ATOM 2169 N N . LYS A 1 267 ? 6.067 16.805 -4.987 1.00 92.38 267 LYS A N 1
ATOM 2170 C CA . LYS A 1 267 ? 6.671 15.733 -5.810 1.00 92.38 267 LYS A CA 1
ATOM 2171 C C . LYS A 1 267 ? 6.156 15.699 -7.257 1.00 92.38 267 LYS A C 1
ATOM 2173 O O . LYS A 1 267 ? 6.901 15.349 -8.161 1.00 92.38 267 LYS A O 1
ATOM 2178 N N . THR A 1 268 ? 4.899 16.093 -7.477 1.00 90.19 268 THR A N 1
ATOM 2179 C CA . THR A 1 268 ? 4.316 16.174 -8.830 1.00 90.19 268 THR A CA 1
ATOM 2180 C C . THR A 1 268 ? 5.041 17.217 -9.679 1.00 90.19 268 THR A C 1
ATOM 2182 O O . THR A 1 268 ? 5.460 16.900 -10.782 1.00 90.19 268 THR A O 1
ATOM 2185 N N . ILE A 1 269 ? 5.308 18.407 -9.129 1.00 91.69 269 ILE A N 1
ATOM 2186 C CA . ILE A 1 269 ? 6.080 19.453 -9.818 1.00 91.69 269 ILE A CA 1
ATOM 2187 C C . ILE A 1 269 ? 7.514 18.979 -10.088 1.00 91.69 269 ILE A C 1
ATOM 2189 O O . ILE A 1 269 ? 8.051 19.244 -11.155 1.00 91.69 269 ILE A O 1
ATOM 2193 N N . CYS A 1 270 ? 8.123 18.219 -9.170 1.00 92.50 270 CYS A N 1
ATOM 2194 C CA . CYS A 1 270 ? 9.452 17.637 -9.398 1.00 92.50 270 CYS A CA 1
ATOM 2195 C C . CYS A 1 270 ? 9.463 16.723 -10.635 1.00 92.50 270 CYS A C 1
ATOM 2197 O O . CYS A 1 270 ? 10.340 16.848 -11.487 1.00 92.50 270 CYS A O 1
ATOM 2199 N N . ALA A 1 271 ? 8.467 15.839 -10.755 1.00 92.81 271 ALA A N 1
ATOM 2200 C CA . ALA A 1 271 ? 8.315 14.979 -11.925 1.00 92.81 271 ALA A CA 1
ATOM 2201 C C . ALA A 1 271 ? 8.055 15.801 -13.196 1.00 92.81 271 ALA A C 1
ATOM 2203 O O . ALA A 1 271 ? 8.706 15.581 -14.209 1.00 92.81 271 ALA A O 1
ATOM 2204 N N . GLU A 1 272 ? 7.165 16.788 -13.130 1.00 92.88 272 GLU A N 1
ATOM 2205 C CA . GLU A 1 272 ? 6.813 17.658 -14.254 1.00 92.88 272 GLU A CA 1
ATOM 2206 C C . GLU A 1 272 ? 8.014 18.448 -14.797 1.00 92.88 272 GLU A C 1
ATOM 2208 O O . GLU A 1 272 ? 8.199 18.509 -16.010 1.00 92.88 272 GLU A O 1
ATOM 2213 N N . LEU A 1 273 ? 8.879 18.980 -13.926 1.00 90.56 273 LEU A N 1
ATOM 2214 C CA . LEU A 1 273 ? 10.119 19.657 -14.326 1.00 90.56 273 LEU A CA 1
ATOM 2215 C C . LEU A 1 273 ? 11.039 18.726 -15.136 1.00 90.56 273 LEU A C 1
ATOM 2217 O O . LEU A 1 273 ? 11.632 19.140 -16.137 1.00 90.56 273 LEU A O 1
ATOM 2221 N N . ILE A 1 274 ? 11.155 17.461 -14.721 1.00 92.38 274 ILE A N 1
ATOM 2222 C CA . ILE A 1 274 ? 11.941 16.441 -15.431 1.00 92.38 274 ILE A CA 1
ATOM 2223 C C . ILE A 1 274 ? 11.264 16.079 -16.757 1.00 92.38 274 ILE A C 1
ATOM 2225 O O . ILE A 1 274 ? 11.921 16.064 -17.797 1.00 92.38 274 ILE A O 1
ATOM 2229 N N . MET A 1 275 ? 9.950 15.843 -16.741 1.00 93.75 275 MET A N 1
ATOM 2230 C CA . MET A 1 275 ? 9.163 15.525 -17.935 1.00 93.75 275 MET A CA 1
ATOM 2231 C C . MET A 1 275 ? 9.311 16.595 -19.008 1.00 93.75 275 MET A C 1
ATOM 2233 O O . MET A 1 275 ? 9.544 16.270 -20.166 1.00 93.75 275 MET A O 1
ATOM 2237 N N . ASP A 1 276 ? 9.234 17.864 -18.625 1.00 91.62 276 ASP A N 1
ATOM 2238 C CA . ASP A 1 276 ? 9.378 18.982 -19.545 1.00 91.62 276 ASP A CA 1
ATOM 2239 C C . ASP A 1 276 ? 10.752 18.989 -20.243 1.00 91.62 276 ASP A C 1
ATOM 2241 O O . ASP A 1 276 ? 10.817 19.135 -21.464 1.00 91.62 276 ASP A O 1
ATOM 2245 N N . TYR A 1 277 ? 11.846 18.696 -19.527 1.00 90.88 277 TYR A N 1
ATOM 2246 C CA . TYR A 1 277 ? 13.173 18.543 -20.143 1.00 90.88 277 TYR A CA 1
ATOM 2247 C C . TYR A 1 277 ? 13.213 17.372 -21.136 1.00 90.88 277 TYR A C 1
ATOM 2249 O O . TYR A 1 277 ? 13.700 17.509 -22.264 1.00 90.88 277 TYR A O 1
ATOM 2257 N N . VAL A 1 278 ? 12.667 16.221 -20.736 1.00 93.25 278 VAL A N 1
ATOM 2258 C CA . VAL A 1 278 ? 12.616 15.005 -21.561 1.00 93.25 278 VAL A CA 1
ATOM 2259 C C . VAL A 1 278 ? 11.810 15.241 -22.843 1.00 93.25 278 VAL A C 1
ATOM 2261 O O . VAL A 1 278 ? 12.224 14.830 -23.932 1.00 93.25 278 VAL A O 1
ATOM 2264 N N . LEU A 1 279 ? 10.679 15.935 -22.733 1.00 93.56 279 LEU A N 1
ATOM 2265 C CA . LEU A 1 279 ? 9.772 16.200 -23.841 1.00 93.56 279 LEU A CA 1
ATOM 2266 C C . LEU A 1 279 ? 10.304 17.309 -24.752 1.00 93.56 279 LEU A C 1
ATOM 2268 O O . LEU A 1 279 ? 10.393 17.116 -25.966 1.00 93.56 279 LEU A O 1
ATOM 2272 N N . LYS A 1 280 ? 10.706 18.459 -24.210 1.00 90.38 280 LYS A N 1
ATOM 2273 C CA . LYS A 1 280 ? 11.079 19.618 -25.031 1.00 90.38 280 LYS A CA 1
ATOM 2274 C C . LYS A 1 280 ? 12.503 19.553 -25.552 1.00 90.38 280 LYS A C 1
ATOM 2276 O O . LYS A 1 280 ? 12.712 19.910 -26.712 1.00 90.38 280 LYS A O 1
ATOM 2281 N N . VAL A 1 281 ? 13.452 19.093 -24.737 1.00 90.25 281 VAL A N 1
ATOM 2282 C CA . VAL A 1 281 ? 14.882 19.106 -25.081 1.00 90.25 281 VAL A CA 1
ATOM 2283 C C . VAL A 1 281 ? 15.322 17.764 -25.643 1.00 90.25 281 VAL A C 1
ATOM 2285 O O . VAL A 1 281 ? 15.843 17.715 -26.753 1.00 90.25 281 VAL A O 1
ATOM 2288 N N . LEU A 1 282 ? 15.075 16.667 -24.921 1.00 91.19 282 LEU A N 1
ATOM 2289 C CA . LEU A 1 282 ? 15.516 15.341 -25.376 1.00 91.19 282 LEU A CA 1
ATOM 2290 C C . LEU A 1 282 ? 14.636 14.768 -26.495 1.00 91.19 282 LEU A C 1
ATOM 2292 O O . LEU A 1 282 ? 15.029 13.791 -27.130 1.00 91.19 282 LEU A O 1
ATOM 2296 N N . LYS A 1 283 ? 13.450 15.349 -26.723 1.00 91.88 283 LYS A N 1
ATOM 2297 C CA . LYS A 1 283 ? 12.442 14.871 -27.683 1.00 91.88 283 LYS A CA 1
ATOM 2298 C C . LYS A 1 283 ? 12.079 13.389 -27.489 1.00 91.88 283 LYS A C 1
ATOM 2300 O O . LYS A 1 283 ? 11.740 12.689 -28.440 1.00 91.88 283 LYS A O 1
ATOM 2305 N N . LYS A 1 284 ? 12.127 12.908 -26.242 1.00 93.50 284 LYS A N 1
ATOM 2306 C CA . LYS A 1 284 ? 11.797 11.525 -25.862 1.00 93.50 284 LYS A CA 1
ATOM 2307 C C . LYS A 1 284 ? 10.345 11.414 -25.385 1.00 93.50 284 LYS A C 1
ATOM 2309 O O . LYS A 1 284 ? 9.613 12.407 -25.372 1.00 93.50 284 LYS A O 1
ATOM 2314 N N . ARG A 1 285 ? 9.930 10.188 -25.054 1.00 94.38 285 ARG A N 1
ATOM 2315 C CA . ARG A 1 285 ? 8.626 9.872 -24.454 1.00 94.38 285 ARG A CA 1
ATOM 2316 C C . ARG A 1 285 ? 8.747 9.751 -22.940 1.00 94.38 285 ARG A C 1
ATOM 2318 O O . ARG A 1 285 ? 9.797 9.358 -22.435 1.00 94.38 285 ARG A O 1
ATOM 2325 N N . VAL A 1 286 ? 7.653 10.035 -22.246 1.00 96.00 286 VAL A N 1
ATOM 2326 C CA . VAL A 1 286 ? 7.504 9.858 -20.803 1.00 96.00 286 VAL A CA 1
ATOM 2327 C C . VAL A 1 286 ? 6.465 8.778 -20.541 1.00 96.00 286 VAL A C 1
ATOM 2329 O O . VAL A 1 286 ? 5.349 8.842 -21.056 1.00 96.00 286 VAL A O 1
ATOM 2332 N N . VAL A 1 287 ? 6.821 7.824 -19.686 1.00 93.69 287 VAL A N 1
ATOM 2333 C CA . VAL A 1 287 ? 5.882 6.868 -19.101 1.00 93.69 287 VAL A CA 1
ATOM 2334 C C . VAL A 1 287 ? 5.681 7.226 -17.634 1.00 93.69 287 VAL A C 1
ATOM 2336 O O . VAL A 1 287 ? 6.644 7.315 -16.877 1.00 93.69 287 VAL A O 1
ATOM 2339 N N . TYR A 1 288 ? 4.430 7.441 -17.241 1.00 94.12 288 TYR A N 1
ATOM 2340 C CA . TYR A 1 288 ? 4.038 7.725 -15.867 1.00 94.12 288 TYR A CA 1
ATOM 2341 C C . TYR A 1 288 ? 3.234 6.565 -15.293 1.00 94.12 288 TYR A C 1
ATOM 2343 O O . TYR A 1 288 ? 2.266 6.115 -15.905 1.00 94.12 288 TYR A O 1
ATOM 2351 N N . LEU A 1 289 ? 3.617 6.123 -14.095 1.00 90.50 289 LEU A N 1
ATOM 2352 C CA . LEU A 1 289 ? 2.981 5.023 -13.384 1.00 90.50 289 LEU A CA 1
ATOM 2353 C C . LEU A 1 289 ? 2.303 5.524 -12.115 1.00 90.50 289 LEU A C 1
ATOM 2355 O O . LEU A 1 289 ? 2.896 6.258 -11.325 1.00 90.50 289 LEU A O 1
ATOM 2359 N N . SER A 1 290 ? 1.074 5.073 -11.893 1.00 86.25 290 SER A N 1
ATOM 2360 C CA . SER A 1 290 ? 0.332 5.326 -10.661 1.00 86.25 290 SER A CA 1
ATOM 2361 C C . SER A 1 290 ? -0.366 4.054 -10.170 1.00 86.25 290 SER A C 1
ATOM 2363 O O . SER A 1 290 ? -0.807 3.242 -10.982 1.00 86.25 290 SER A O 1
ATOM 2365 N N . PRO A 1 291 ? -0.495 3.833 -8.850 1.00 79.06 291 PRO A N 1
ATOM 2366 C CA . PRO A 1 291 ? -1.113 2.613 -8.330 1.00 79.06 291 PRO A CA 1
ATOM 2367 C C . PRO A 1 291 ? -2.634 2.570 -8.529 1.00 79.06 291 PRO A C 1
ATOM 2369 O O . PRO A 1 291 ? -3.233 1.505 -8.417 1.00 79.06 291 PRO A O 1
ATOM 2372 N N . LEU A 1 292 ? -3.283 3.712 -8.794 1.00 80.62 292 LEU A N 1
ATOM 2373 C CA . LEU A 1 292 ? -4.742 3.811 -8.862 1.00 80.62 292 LEU A CA 1
ATOM 2374 C C . LEU A 1 292 ? -5.209 4.436 -10.175 1.00 80.62 292 LEU A C 1
ATOM 2376 O O . LEU A 1 292 ? -4.695 5.466 -10.622 1.00 80.62 292 LEU A O 1
ATOM 2380 N N . LYS A 1 293 ? -6.286 3.875 -10.736 1.00 76.75 293 LYS A N 1
ATOM 2381 C CA . LYS A 1 293 ? -6.969 4.421 -11.917 1.00 76.75 293 LYS A CA 1
ATOM 2382 C C . LYS A 1 293 ? -7.390 5.878 -11.716 1.00 76.75 293 LYS A C 1
ATOM 2384 O O . LYS A 1 293 ? -7.159 6.700 -12.595 1.00 76.75 293 LYS A O 1
ATOM 2389 N N . ALA A 1 294 ? -7.956 6.205 -10.554 1.00 76.88 294 ALA A N 1
ATOM 2390 C CA . ALA A 1 294 ? -8.409 7.561 -10.244 1.00 76.88 294 ALA A CA 1
ATOM 2391 C C . ALA A 1 294 ? -7.262 8.587 -10.294 1.00 76.88 294 ALA A C 1
ATOM 2393 O O . ALA A 1 294 ? -7.405 9.627 -10.926 1.00 76.88 294 ALA A O 1
ATOM 2394 N N . LEU A 1 295 ? -6.104 8.258 -9.712 1.00 83.00 295 LEU A N 1
ATOM 2395 C CA . LEU A 1 295 ? -4.920 9.125 -9.737 1.00 83.00 295 LEU A CA 1
ATOM 2396 C C . LEU A 1 295 ? -4.336 9.254 -11.149 1.00 83.00 295 LEU A C 1
ATOM 2398 O O . LEU A 1 295 ? -3.906 10.329 -11.551 1.00 83.00 295 LEU A O 1
ATOM 2402 N N . THR A 1 296 ? -4.353 8.166 -11.922 1.00 84.75 296 THR A N 1
ATOM 2403 C CA . THR A 1 296 ? -3.932 8.190 -13.332 1.00 84.75 296 THR A CA 1
ATOM 2404 C C . THR A 1 296 ? -4.842 9.107 -14.156 1.00 84.75 296 THR A C 1
ATOM 2406 O O . THR A 1 296 ? -4.359 9.901 -14.958 1.00 84.75 296 THR A O 1
ATOM 2409 N N . GLN A 1 297 ? -6.158 9.043 -13.925 1.00 82.88 297 GLN A N 1
ATOM 2410 C CA . GLN A 1 297 ? -7.153 9.875 -14.604 1.00 82.88 297 GLN A CA 1
ATOM 2411 C C . GLN A 1 297 ? -7.047 11.357 -14.215 1.00 82.88 297 GLN A C 1
ATOM 2413 O O . GLN A 1 297 ? -7.205 12.229 -15.072 1.00 82.88 297 GLN A O 1
ATOM 2418 N N . GLU A 1 298 ? -6.766 11.641 -12.941 1.00 86.56 298 GLU A N 1
ATOM 2419 C CA . GLU A 1 298 ? -6.470 12.992 -12.459 1.00 86.56 298 GLU A CA 1
ATOM 2420 C C . GLU A 1 298 ? -5.265 13.563 -13.211 1.00 86.56 298 GLU A C 1
ATOM 2422 O O . GLU A 1 298 ? -5.389 14.597 -13.863 1.00 86.56 298 GLU A O 1
ATOM 2427 N N . LYS A 1 299 ? -4.134 12.841 -13.229 1.00 91.44 299 LYS A N 1
ATOM 2428 C CA . LYS A 1 299 ? -2.921 13.307 -13.918 1.00 91.44 299 LYS A CA 1
ATOM 2429 C C . LYS A 1 299 ? -3.109 13.442 -15.419 1.00 91.44 299 LYS A C 1
ATOM 2431 O O . LYS A 1 299 ? -2.638 14.416 -15.987 1.00 91.44 299 LYS A O 1
ATOM 2436 N N . TYR A 1 300 ? -3.850 12.537 -16.053 1.00 90.06 300 TYR A N 1
ATOM 2437 C CA . TYR A 1 300 ? -4.228 12.687 -17.456 1.00 90.06 300 TYR A CA 1
ATOM 2438 C C . TYR A 1 300 ? -4.946 14.018 -17.715 1.00 90.06 300 TYR A C 1
ATOM 2440 O O . TYR A 1 300 ? -4.568 14.760 -18.616 1.00 90.06 300 TYR A O 1
ATOM 2448 N N . SER A 1 301 ? -5.939 14.347 -16.887 1.00 88.94 301 SER A N 1
ATOM 2449 C CA . SER A 1 301 ? -6.734 15.572 -17.033 1.00 88.94 301 SER A CA 1
ATOM 2450 C C . SER A 1 301 ? -5.923 16.839 -16.731 1.00 88.94 301 SER A C 1
ATOM 2452 O O . SER A 1 301 ? -6.080 17.852 -17.414 1.00 88.94 301 SER A O 1
ATOM 2454 N N . ASP A 1 302 ? -5.045 16.791 -15.725 1.00 89.75 302 ASP A N 1
ATOM 2455 C CA . ASP A 1 302 ? -4.134 17.889 -15.384 1.00 89.75 302 ASP A CA 1
ATOM 2456 C C . ASP A 1 302 ? -3.127 18.132 -16.510 1.00 89.75 302 ASP A C 1
ATOM 2458 O O . ASP A 1 302 ? -2.910 19.266 -16.944 1.00 89.75 302 ASP A O 1
ATOM 2462 N N . TRP A 1 303 ? -2.532 17.059 -17.026 1.00 94.25 303 TRP A N 1
ATOM 2463 C CA . TRP A 1 303 ? -1.470 17.146 -18.016 1.00 94.25 303 TRP A CA 1
ATOM 2464 C C . TRP A 1 303 ? -1.953 17.506 -19.405 1.00 94.25 303 TRP A C 1
ATOM 2466 O O . TRP A 1 303 ? -1.208 18.163 -20.120 1.00 94.25 303 TRP A O 1
ATOM 2476 N N . GLN A 1 304 ? -3.210 17.223 -19.752 1.00 90.00 304 GLN A N 1
ATOM 2477 C CA . GLN A 1 304 ? -3.815 17.794 -20.960 1.00 90.00 304 GLN A CA 1
ATOM 2478 C C . GLN A 1 304 ? -3.789 19.327 -20.955 1.00 90.00 304 GLN A C 1
ATOM 2480 O O . GLN A 1 304 ? -3.662 19.947 -22.005 1.00 90.00 304 GLN A O 1
ATOM 2485 N N . LYS A 1 305 ? -3.897 19.949 -19.775 1.00 89.38 305 LYS A N 1
ATOM 2486 C CA . LYS A 1 305 ? -3.787 21.407 -19.628 1.00 89.38 305 LYS A CA 1
ATOM 2487 C C . LYS A 1 305 ? -2.333 21.852 -19.499 1.00 89.38 305 LYS A C 1
ATOM 2489 O O . LYS A 1 305 ? -1.987 22.934 -19.958 1.00 89.38 305 LYS A O 1
ATOM 2494 N N . ARG A 1 306 ? -1.497 21.045 -18.836 1.00 86.88 306 ARG A N 1
ATOM 2495 C CA . ARG A 1 306 ? -0.093 21.377 -18.543 1.00 86.88 306 ARG A CA 1
ATOM 2496 C C . ARG A 1 306 ? 0.836 21.229 -19.751 1.00 86.88 306 ARG A C 1
ATOM 2498 O O . ARG A 1 306 ? 1.794 21.988 -19.862 1.00 86.88 306 ARG A O 1
ATOM 2505 N N . PHE A 1 307 ? 0.542 20.282 -20.638 1.00 91.00 307 PHE A N 1
ATOM 2506 C CA . PHE A 1 307 ? 1.294 19.963 -21.852 1.00 91.00 307 PHE A CA 1
ATOM 2507 C C . PHE A 1 307 ? 0.347 19.954 -23.067 1.00 91.00 307 PHE A C 1
ATOM 2509 O O . PHE A 1 307 ? 0.106 18.898 -23.649 1.00 91.00 307 PHE A O 1
ATOM 2516 N N . PRO A 1 308 ? -0.234 21.108 -23.442 1.00 89.38 308 PRO A N 1
ATOM 2517 C CA . PRO A 1 308 ? -1.263 21.168 -24.484 1.00 89.38 308 PRO A CA 1
ATOM 2518 C C . PRO A 1 308 ? -0.748 20.771 -25.877 1.00 89.38 308 PRO A C 1
ATOM 2520 O O . PRO A 1 308 ? -1.538 20.346 -26.714 1.00 89.38 308 PRO A O 1
ATOM 2523 N N . ASP A 1 309 ? 0.563 20.885 -26.109 1.00 90.19 309 ASP A N 1
ATOM 2524 C CA . ASP A 1 309 ? 1.214 20.562 -27.385 1.00 90.19 309 ASP A CA 1
ATOM 2525 C C . ASP A 1 309 ? 1.683 19.098 -27.481 1.00 90.19 309 ASP A C 1
ATOM 2527 O O . ASP A 1 309 ? 2.296 18.708 -28.474 1.00 90.19 309 ASP A O 1
ATOM 2531 N N . GLU A 1 310 ? 1.453 18.287 -26.444 1.00 92.56 310 GLU A N 1
ATOM 2532 C CA . GLU A 1 310 ? 1.911 16.899 -26.388 1.00 92.56 310 GLU A CA 1
ATOM 2533 C C . GLU A 1 310 ? 0.723 15.935 -26.446 1.00 92.56 310 GLU A C 1
ATOM 2535 O O . GLU A 1 310 ? -0.240 16.054 -25.688 1.00 92.56 310 GLU A O 1
ATOM 2540 N N . ASP A 1 311 ? 0.813 14.918 -27.305 1.00 92.62 311 ASP A N 1
ATOM 2541 C CA . ASP A 1 311 ? -0.181 13.849 -27.330 1.00 92.62 311 ASP A CA 1
ATOM 2542 C C . ASP A 1 311 ? -0.063 12.990 -26.065 1.00 92.62 311 ASP A C 1
ATOM 2544 O O . ASP A 1 311 ? 0.986 12.397 -25.779 1.00 92.62 311 ASP A O 1
ATOM 2548 N N . ILE A 1 312 ? -1.166 12.898 -25.316 1.00 93.56 312 ILE A N 1
ATOM 2549 C CA . ILE A 1 312 ? -1.248 12.136 -24.067 1.00 93.56 312 ILE A CA 1
ATOM 2550 C C . ILE A 1 312 ? -2.193 10.947 -24.235 1.00 93.56 312 ILE A C 1
ATOM 2552 O O . ILE A 1 312 ? -3.362 11.092 -24.622 1.00 93.56 312 ILE A O 1
ATOM 2556 N N . ALA A 1 313 ? -1.707 9.765 -23.868 1.00 90.88 313 ALA A N 1
ATOM 2557 C CA . ALA A 1 313 ? -2.495 8.544 -23.773 1.00 90.88 313 ALA A CA 1
ATOM 2558 C C . ALA A 1 313 ? -2.638 8.085 -22.316 1.00 90.88 313 ALA A C 1
ATOM 2560 O O . ALA A 1 313 ? -1.759 8.311 -21.484 1.00 90.88 313 ALA A O 1
ATOM 2561 N N . ILE A 1 314 ? -3.758 7.422 -22.019 1.00 88.19 314 ILE A N 1
ATOM 2562 C CA . ILE A 1 314 ? -4.049 6.842 -20.707 1.00 88.19 314 ILE A CA 1
ATOM 2563 C C . ILE A 1 314 ? -4.420 5.363 -20.841 1.00 88.19 314 ILE A C 1
ATOM 2565 O O . ILE A 1 314 ? -5.247 4.999 -21.674 1.00 88.19 314 ILE A O 1
ATOM 2569 N N . LEU A 1 315 ? -3.830 4.525 -19.988 1.00 81.56 315 LEU A N 1
ATOM 2570 C CA . LEU A 1 315 ? -4.046 3.081 -19.925 1.00 81.56 315 LEU A CA 1
ATOM 2571 C C . LEU A 1 315 ? -4.320 2.636 -18.480 1.00 81.56 315 LEU A C 1
ATOM 2573 O O . LEU A 1 315 ? -3.442 2.583 -17.629 1.00 81.56 315 LEU A O 1
ATOM 2577 N N . THR A 1 316 ? -5.568 2.286 -18.202 1.00 74.06 316 THR A N 1
ATOM 2578 C CA . THR A 1 316 ? -6.078 1.754 -16.930 1.00 74.06 316 THR A CA 1
ATOM 2579 C C . THR A 1 316 ? -6.907 0.486 -17.186 1.00 74.06 316 THR A C 1
ATOM 2581 O O . THR A 1 316 ? -7.403 0.316 -18.296 1.00 74.06 316 THR A O 1
ATOM 2584 N N . GLY A 1 317 ? -7.091 -0.377 -16.182 1.00 57.66 317 GLY A N 1
ATOM 2585 C CA . GLY A 1 317 ? -7.618 -1.754 -16.320 1.00 57.66 317 GLY A CA 1
ATOM 2586 C C . GLY A 1 317 ? -8.992 -1.986 -16.981 1.00 57.66 317 GLY A C 1
ATOM 2587 O O . GLY A 1 317 ? -9.377 -3.136 -17.149 1.00 57.66 317 GLY A O 1
ATOM 2588 N N . ASP A 1 318 ? -9.715 -0.944 -17.403 1.00 58.41 318 ASP A N 1
ATOM 2589 C CA . ASP A 1 318 ? -11.018 -1.067 -18.084 1.00 58.41 318 ASP A CA 1
ATOM 2590 C C . ASP A 1 318 ? -10.943 -0.832 -19.613 1.00 58.41 318 ASP A C 1
ATOM 2592 O O . ASP A 1 318 ? -11.981 -0.731 -20.269 1.00 58.41 318 ASP A O 1
ATOM 2596 N N . TYR A 1 319 ? -9.750 -0.680 -20.208 1.00 61.66 319 TYR A N 1
ATOM 2597 C CA . TYR A 1 319 ? -9.627 -0.357 -21.640 1.00 61.66 319 TYR A CA 1
ATOM 2598 C C . TYR A 1 319 ? -9.515 -1.583 -22.550 1.00 61.66 319 TYR A C 1
ATOM 2600 O O . TYR A 1 319 ? -8.783 -2.532 -22.280 1.00 61.66 319 TYR A O 1
ATOM 2608 N N . ILE A 1 320 ? -10.186 -1.498 -23.701 1.00 57.16 320 ILE A N 1
ATOM 2609 C CA . ILE A 1 320 ? -10.092 -2.448 -24.813 1.00 57.16 320 ILE A CA 1
ATOM 2610 C C . ILE A 1 320 ? -9.120 -1.875 -25.858 1.00 57.16 320 ILE A C 1
ATOM 2612 O O . ILE A 1 320 ? -9.253 -0.719 -26.261 1.00 57.16 320 ILE A O 1
ATOM 2616 N N . LEU A 1 321 ? -8.163 -2.685 -26.322 1.00 65.62 321 LEU A N 1
ATOM 2617 C CA . LEU A 1 321 ? -7.219 -2.362 -27.404 1.00 65.62 321 LEU A CA 1
ATOM 2618 C C . LEU A 1 321 ? -7.930 -2.250 -28.761 1.00 65.62 321 LEU A C 1
ATOM 2620 O O . LEU A 1 321 ? -7.917 -3.177 -29.571 1.00 65.62 321 LEU A O 1
ATOM 2624 N N . SER A 1 322 ? -8.561 -1.110 -29.026 1.00 71.31 3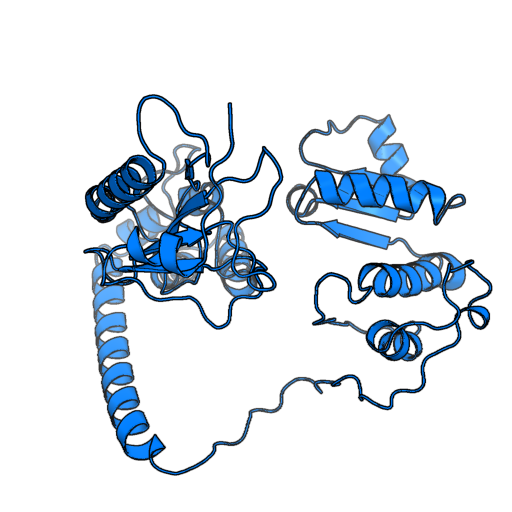22 SER A N 1
ATOM 2625 C CA . SER A 1 322 ? -9.017 -0.769 -30.373 1.00 71.31 322 SER A CA 1
ATOM 2626 C C . SER A 1 322 ? -7.836 -0.318 -31.247 1.00 71.31 322 SER A C 1
ATOM 2628 O O . SER A 1 322 ? -6.805 0.130 -30.740 1.00 71.31 322 SER A O 1
ATOM 2630 N N . LYS A 1 323 ? -7.990 -0.398 -32.576 1.00 76.12 323 LYS A N 1
ATOM 2631 C CA . LYS A 1 323 ? -6.998 0.144 -33.528 1.00 76.12 323 LYS A CA 1
ATOM 2632 C C . LYS A 1 323 ? -6.735 1.637 -33.298 1.00 76.12 323 LYS A C 1
ATOM 2634 O O . LYS A 1 323 ? -5.587 2.057 -33.282 1.00 76.12 323 LYS A O 1
ATOM 2639 N N . GLU A 1 324 ? -7.791 2.400 -33.031 1.00 75.56 324 GLU A N 1
ATOM 2640 C CA . GLU A 1 324 ? -7.712 3.828 -32.702 1.00 75.56 324 GLU A CA 1
ATOM 2641 C C . GLU A 1 324 ? -6.871 4.082 -31.439 1.00 75.56 324 GLU A C 1
ATOM 2643 O O . GLU A 1 324 ? -6.044 4.990 -31.401 1.00 75.56 324 GLU A O 1
ATOM 2648 N N . MET A 1 325 ? -7.015 3.239 -30.409 1.00 73.56 325 MET A N 1
ATOM 2649 C CA . MET A 1 325 ? -6.221 3.362 -29.186 1.00 73.56 325 MET A CA 1
ATOM 2650 C C . MET A 1 325 ? -4.749 3.002 -29.419 1.00 73.56 325 MET A C 1
ATOM 2652 O O . MET A 1 325 ? -3.869 3.662 -28.871 1.00 73.56 325 MET A O 1
ATOM 2656 N N . GLN A 1 326 ? -4.461 1.987 -30.240 1.00 79.62 326 GLN A N 1
ATOM 2657 C CA . GLN A 1 326 ? -3.084 1.645 -30.615 1.00 79.62 326 GLN A CA 1
ATOM 2658 C C . GLN A 1 326 ? -2.408 2.790 -31.371 1.00 79.62 326 GLN A C 1
ATOM 2660 O O . GLN A 1 326 ? -1.266 3.127 -31.073 1.00 79.62 326 GLN A O 1
ATOM 2665 N N . GLU A 1 327 ? -3.114 3.430 -32.303 1.00 82.94 327 GLU A N 1
ATOM 2666 C CA . GLU A 1 327 ? -2.615 4.620 -32.998 1.00 82.94 327 GLU A CA 1
ATOM 2667 C C . GLU A 1 327 ? -2.362 5.773 -32.021 1.00 82.94 327 GLU A C 1
ATOM 2669 O O . GLU A 1 327 ? -1.285 6.373 -32.041 1.00 82.94 327 GLU A O 1
ATOM 2674 N N . LYS A 1 328 ? -3.293 6.023 -31.092 1.00 84.06 328 LYS A N 1
ATOM 2675 C CA . LYS A 1 328 ? -3.124 7.041 -30.047 1.00 84.06 328 LYS A CA 1
ATOM 2676 C C . LYS A 1 328 ? -1.908 6.765 -29.157 1.00 84.06 328 LYS A C 1
ATOM 2678 O O . LYS A 1 328 ? -1.152 7.685 -28.870 1.00 84.06 328 LYS A O 1
ATOM 2683 N N . LEU A 1 329 ? -1.681 5.516 -28.750 1.00 85.94 329 LEU A N 1
ATOM 2684 C CA . LEU A 1 329 ? -0.508 5.114 -27.961 1.00 85.94 329 LEU A CA 1
ATOM 2685 C C . LEU A 1 329 ? 0.801 5.233 -28.740 1.00 85.94 329 LEU A C 1
ATOM 2687 O O . LEU A 1 329 ? 1.816 5.656 -28.188 1.00 85.94 329 LEU A O 1
ATOM 2691 N N . ASN A 1 330 ? 0.781 4.874 -30.023 1.00 86.56 330 ASN A N 1
ATOM 2692 C CA . ASN A 1 330 ? 1.950 4.967 -30.887 1.00 86.56 330 ASN A CA 1
ATOM 2693 C C . ASN A 1 330 ? 2.382 6.415 -31.110 1.00 86.56 330 ASN A C 1
ATOM 2695 O O . ASN A 1 330 ? 3.583 6.657 -31.221 1.00 86.56 330 ASN A O 1
ATOM 2699 N N . ASN A 1 331 ? 1.439 7.356 -31.137 1.00 89.00 331 ASN A N 1
ATOM 2700 C CA . ASN A 1 331 ? 1.719 8.775 -31.349 1.00 89.00 331 ASN A CA 1
ATOM 2701 C C . ASN A 1 331 ? 1.972 9.537 -30.039 1.00 89.00 331 ASN A C 1
ATOM 2703 O O . ASN A 1 331 ? 2.735 10.502 -30.035 1.00 89.00 331 ASN A O 1
ATOM 2707 N N . ALA A 1 332 ? 1.404 9.078 -28.919 1.00 93.88 332 ALA A N 1
ATOM 2708 C CA . ALA A 1 332 ? 1.539 9.742 -27.630 1.00 93.88 332 ALA A CA 1
ATOM 2709 C C . ALA A 1 332 ? 2.994 9.859 -27.156 1.00 93.88 332 ALA A C 1
ATOM 2711 O O . ALA A 1 332 ? 3.787 8.909 -27.185 1.00 93.88 332 ALA A O 1
ATOM 2712 N N . ARG A 1 333 ? 3.325 11.049 -26.653 1.00 95.50 333 ARG A N 1
ATOM 2713 C CA . ARG A 1 333 ? 4.622 11.367 -26.046 1.00 95.50 333 ARG A CA 1
ATOM 2714 C C . ARG A 1 333 ? 4.581 11.283 -24.528 1.00 95.50 333 ARG A C 1
ATOM 2716 O O . ARG A 1 333 ? 5.624 11.052 -23.920 1.00 95.50 333 ARG A O 1
ATOM 2723 N N . ILE A 1 334 ? 3.393 11.375 -23.934 1.00 96.81 334 ILE A N 1
ATOM 2724 C CA . ILE A 1 334 ? 3.150 11.080 -22.522 1.00 96.81 334 ILE A CA 1
ATOM 2725 C C . ILE A 1 334 ? 2.168 9.914 -22.435 1.00 96.81 334 ILE A C 1
ATOM 2727 O O . ILE A 1 334 ? 1.061 9.976 -22.970 1.00 96.81 334 ILE A O 1
ATOM 2731 N N . ILE A 1 335 ? 2.558 8.853 -21.737 1.00 94.19 335 ILE A N 1
ATOM 2732 C CA . ILE A 1 335 ? 1.711 7.682 -21.517 1.00 94.19 335 ILE A CA 1
ATOM 2733 C C . ILE A 1 335 ? 1.521 7.522 -20.012 1.00 94.19 335 ILE A C 1
ATOM 2735 O O . ILE A 1 335 ? 2.471 7.230 -19.288 1.00 94.19 335 ILE A O 1
ATOM 2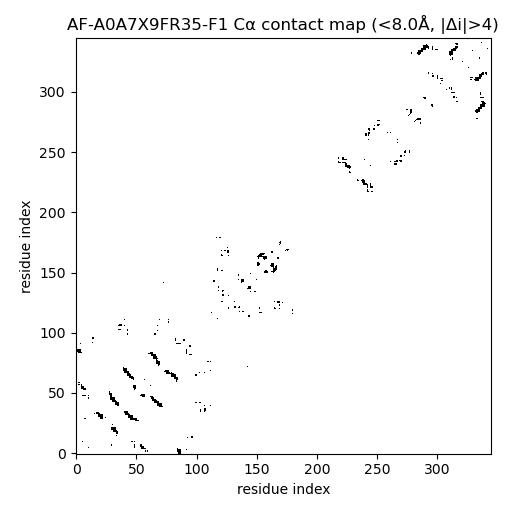739 N N . ALA A 1 336 ? 0.297 7.737 -19.534 1.00 92.31 336 ALA A N 1
ATOM 2740 C CA . ALA A 1 336 ? -0.074 7.549 -18.137 1.00 92.31 336 ALA A CA 1
ATOM 2741 C C . ALA A 1 336 ? -0.736 6.181 -17.958 1.00 92.31 336 ALA A C 1
ATOM 2743 O O . ALA A 1 336 ? -1.754 5.894 -18.589 1.00 92.31 336 ALA A O 1
ATOM 2744 N N . LEU A 1 337 ? -0.184 5.336 -17.093 1.00 90.06 337 LEU A N 1
ATOM 2745 C CA . LEU A 1 337 ? -0.709 4.000 -16.853 1.00 90.06 337 LEU A CA 1
ATOM 2746 C C . LEU A 1 337 ? -0.809 3.630 -15.379 1.00 90.06 337 LEU A C 1
ATOM 2748 O O . LEU A 1 337 ? -0.052 4.103 -14.531 1.00 90.06 337 LEU A O 1
ATOM 2752 N N . THR A 1 338 ? -1.747 2.729 -15.086 1.00 84.12 338 THR A N 1
ATOM 2753 C CA . THR A 1 338 ? -1.740 2.015 -13.810 1.00 84.12 338 THR A CA 1
ATOM 2754 C C . THR A 1 338 ? -0.634 0.967 -13.790 1.00 84.12 338 THR A C 1
ATOM 2756 O O . THR A 1 338 ? -0.330 0.384 -14.829 1.00 84.12 338 THR A O 1
ATOM 2759 N N . SER A 1 339 ? -0.077 0.665 -12.615 1.00 79.88 339 SER A N 1
ATOM 2760 C CA . SER A 1 339 ? 0.935 -0.396 -12.462 1.00 79.88 339 SER A CA 1
ATOM 2761 C C . SER A 1 339 ? 0.493 -1.738 -13.070 1.00 79.88 339 SER A C 1
ATOM 2763 O O . SER A 1 339 ? 1.265 -2.364 -13.783 1.00 79.88 339 SER A O 1
ATOM 2765 N N . GLU A 1 340 ? -0.779 -2.117 -12.905 1.00 74.38 340 GLU A N 1
ATOM 2766 C CA . GLU A 1 340 ? -1.373 -3.319 -13.523 1.00 74.38 340 GLU A CA 1
ATOM 2767 C C . GLU A 1 340 ? -1.308 -3.321 -15.063 1.00 74.38 340 GLU A C 1
ATOM 2769 O O . GLU A 1 340 ? -1.175 -4.377 -15.677 1.00 74.38 340 GLU A O 1
ATOM 2774 N N . MET A 1 341 ? -1.387 -2.149 -15.701 1.00 75.38 341 MET A N 1
ATOM 2775 C CA . MET A 1 341 ? -1.388 -2.046 -17.162 1.00 75.38 341 MET A CA 1
ATOM 2776 C C . MET A 1 341 ? 0.016 -2.115 -17.751 1.00 75.38 341 MET A C 1
ATOM 2778 O O . MET A 1 341 ? 0.142 -2.581 -18.876 1.00 75.38 341 MET A O 1
ATOM 2782 N N . LEU A 1 342 ? 1.056 -1.697 -17.018 1.00 78.06 342 LEU A N 1
ATOM 2783 C CA . LEU A 1 342 ? 2.437 -1.947 -17.445 1.00 78.06 342 LEU A CA 1
ATOM 2784 C C . LEU A 1 342 ? 2.713 -3.450 -17.487 1.00 78.06 342 LEU A C 1
ATOM 2786 O O . LEU A 1 342 ? 3.251 -3.946 -18.465 1.00 78.06 342 LEU A O 1
ATOM 2790 N N . ASP A 1 343 ? 2.285 -4.158 -16.439 1.00 65.56 343 ASP A N 1
ATOM 2791 C CA . ASP A 1 343 ? 2.520 -5.594 -16.269 1.00 65.56 343 ASP A CA 1
ATOM 2792 C C . ASP A 1 343 ? 1.693 -6.450 -17.266 1.00 65.56 343 ASP A C 1
ATOM 2794 O O . ASP A 1 343 ? 1.885 -7.661 -17.354 1.00 65.56 343 ASP A O 1
ATOM 2798 N N . SER A 1 344 ? 0.764 -5.837 -18.014 1.00 61.53 344 SER A N 1
ATOM 2799 C CA . SER A 1 344 ? -0.146 -6.515 -18.953 1.00 61.53 344 SER A CA 1
ATOM 2800 C C . SER A 1 344 ? 0.295 -6.472 -20.427 1.00 61.53 344 SER A C 1
ATOM 2802 O O . SER A 1 344 ? -0.406 -7.057 -21.257 1.00 61.53 344 SER A O 1
ATOM 2804 N N . TYR A 1 345 ? 1.399 -5.789 -20.766 1.00 50.69 345 TYR A N 1
ATOM 2805 C CA . TYR A 1 345 ? 1.903 -5.633 -22.143 1.00 50.69 345 TYR A CA 1
ATOM 2806 C C . TYR A 1 345 ? 3.304 -6.190 -22.356 1.00 50.69 345 TYR A C 1
ATOM 2808 O O . TYR A 1 345 ? 4.157 -6.018 -21.459 1.00 50.69 345 TYR A O 1
#

Solvent-accessible surface area (backbone atoms only — not comparable to full-atom values): 20392 Å² total; per-residue (Å²): 129,63,71,62,77,41,41,49,67,64,50,55,72,56,49,66,88,75,50,42,74,56,81,91,56,91,60,62,38,49,36,37,36,30,78,44,93,41,88,58,36,28,43,34,34,43,45,50,28,26,70,92,73,42,31,36,68,95,55,99,83,64,45,30,33,39,30,41,25,34,62,83,74,75,42,73,50,78,80,62,48,78,44,67,45,45,66,69,101,54,51,55,58,57,54,52,42,55,49,50,54,51,49,54,69,47,41,82,75,59,83,79,80,60,62,67,60,51,44,53,48,40,69,29,92,80,50,88,45,71,71,36,49,53,51,43,54,41,30,74,73,66,76,51,78,52,72,77,58,43,33,45,37,49,58,63,51,18,99,84,71,44,68,7,47,41,36,52,40,39,71,78,36,77,54,50,69,60,54,52,53,50,56,49,49,53,49,51,52,52,50,49,52,49,48,54,51,47,62,66,47,62,80,56,82,90,81,86,78,78,91,63,77,86,77,81,73,77,56,96,81,55,77,58,40,49,36,78,82,40,84,92,52,93,64,103,52,70,51,37,53,61,63,37,31,65,45,55,86,49,49,84,53,96,68,92,82,85,84,92,68,63,92,88,57,46,64,67,57,46,51,48,58,34,48,49,44,37,45,73,71,67,65,46,71,47,81,44,78,30,92,39,59,67,61,32,53,50,51,52,61,51,39,54,70,74,40,70,92,51,47,73,31,79,43,43,97,86,70,76,91,42,72,69,52,52,52,44,53,73,66,28,37,35,38,35,22,19,53,73,45,60,78,72,107

Sequence (345 aa):
MAFVTLSKEQFEEILPPEKSEVINDISREYIYEIPTSVKNLMVRIYSTVDKSTNQTRDRGEDAIRIVFWDAKNDRPIGKGKKILRIETSTTIKERIQKRIDIFLKDAPSQVMIDWDYVKAILTSRHIKSNFALDMYAQLETRGCLSDKQLAYILGETNPKGYQTFEAKVKQADPFFYHSYMNEFSDEENEIEEERIAIQEESSEVVAETPNLPEVFSVPSDIHLIPTYEYDDWSYPFDHFNPVQSAVMPHRKKDCNMVIGANTSAGKTICAELIMDYVLKVLKKRVVYLSPLKALTQEKYSDWQKRFPDEDIAILTGDYILSKEMQEKLNNARIIALTSEMLDSY

Nearest PDB structures (foldseek):
  7a5p-assembly1_q  TM=8.258E-01  e=2.740E-06  Homo sapiens
  5urj-assembly1_A  TM=7.904E-01  e=1.408E-06  Homo sapiens
  7dvq-assembly1_D  TM=7.796E-01  e=1.171E-05  Homo sapiens
  4kbg-assembly1_A  TM=7.945E-01  e=2.560E-03  Thermus thermophilus HB27
  1rif-assembly2_B  TM=7.294E-01  e=1.574E-02  Tequatrovirus T4

Organism: NCBI:txid2024889

Mean predicted aligned error: 17.5 Å

pLDDT: mean 82.76, std 13.79, range [35.88, 97.56]